Protein AF-A0A176Z2W9-F1 (afdb_monomer)

Sequence (190 aa):
MGQSATATAIGATALGQGTSATFVNSTAVGAGVATTRANQVAVGTAANTYTLAGITSAASLAAQSGPVSLVTSDAAGNLAVVNASNIASVTALSALDGRVTNLETNVRSLNADMRKAFEGSAVAIAMGGAALPDNKRFAISANWGNFSGENAFGGMAQLRLSNNFVANAAVGAGFARGGIGGRVGGTLAW

Solvent-accessible surface area (backbone atoms only — not comparable to full-atom values): 10324 Å² total; per-residue (Å²): 95,43,65,72,38,36,50,77,24,65,73,28,37,26,31,19,39,53,6,31,2,67,26,44,46,6,31,12,38,30,64,62,12,64,47,90,46,61,67,35,78,39,71,44,53,97,88,57,85,88,85,67,81,59,70,81,33,70,68,48,57,68,69,60,73,8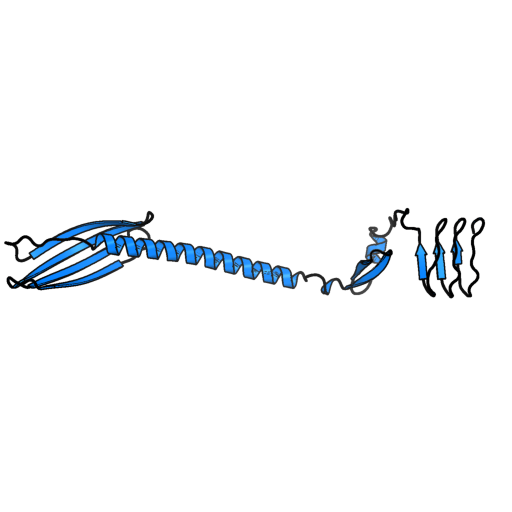2,87,72,60,43,80,45,68,51,99,85,68,53,75,48,75,44,57,51,78,77,46,85,34,73,65,58,52,52,52,47,50,55,52,48,56,50,49,54,51,50,52,54,49,50,55,53,51,52,51,44,52,34,18,46,49,3,14,56,52,5,45,47,87,83,80,71,57,94,90,49,56,64,39,75,47,73,38,74,14,70,30,100,91,27,44,12,39,10,40,33,42,37,39,50,82,46,101,41,34,35,41,37,40,25,39,16,38,22,78,86,76,69,42,71,47,74,51,72,54,72,49,79,60,132

Secondary structure (DSSP, 8-state):
--TT-EE-STT-EEESTT-EE-STT-EEESTT-B--STT-EEES-TT-----GGGGSHHHHHT--SS-EEEEE-TT--EEEEEGGGS--HHHHHHHHHHHHHHHHHHHHHHHHHHHHHHHHHHHHHT------TT-SEEEEEEEEEETTEEEEEEEEEEEEETTEEEEEEEEEESSS--EEEEEEEEE--

Organism: NCBI:txid1497615

Mean predicted aligned error: 8.84 Å

Foldseek 3Di:
DEDCFEFCEDLEATAYHVEAGDEAVEYEAYHVHYDDYHVYYHHDDPVDDDDDPCCPDPVVVVPDDDFDWDWDADPRGDIDTDGPCPPCDPVNVVVVVVVVVVVVVVVVVVVVVVVVVQLVVQQVVQQDDDDDPLPDQKDKDKGKGHGPHWIKIKIKMKGDPDNFKIKMKMWMFTDPNTDIDIDIDMGGHD

Structure (mmCIF, N/CA/C/O backbone):
data_AF-A0A176Z2W9-F1
#
_entry.id   AF-A0A176Z2W9-F1
#
loop_
_atom_site.group_PDB
_atom_site.id
_atom_site.type_symbol
_atom_site.label_atom_id
_atom_site.label_alt_id
_atom_site.label_comp_id
_atom_site.label_asym_id
_atom_site.label_entity_id
_atom_site.label_seq_id
_atom_site.pdbx_PDB_ins_code
_atom_site.Cartn_x
_atom_site.Cartn_y
_atom_site.Cartn_z
_atom_site.occupancy
_atom_site.B_iso_or_equiv
_atom_site.auth_seq_id
_atom_site.auth_comp_id
_atom_site.auth_asym_id
_atom_site.auth_atom_id
_atom_site.pdbx_PDB_model_num
ATOM 1 N N . MET A 1 1 ? -26.749 -5.658 45.682 1.00 64.25 1 MET A N 1
ATOM 2 C CA . MET A 1 1 ? -27.490 -4.708 46.552 1.00 64.25 1 MET A CA 1
ATOM 3 C C . MET A 1 1 ? -28.173 -3.674 45.665 1.00 64.25 1 MET A C 1
ATOM 5 O O . MET A 1 1 ? -27.515 -3.103 44.806 1.00 64.25 1 MET A O 1
ATOM 9 N N . GLY A 1 2 ? -29.479 -3.486 45.812 1.00 78.88 2 GLY A N 1
ATOM 10 C CA . GLY A 1 2 ? -30.287 -2.579 44.993 1.00 78.88 2 GLY A CA 1
ATOM 11 C C . GLY A 1 2 ? -31.761 -2.948 45.122 1.00 78.88 2 GLY A C 1
ATOM 12 O O . GLY A 1 2 ? -32.081 -4.123 45.307 1.00 78.88 2 GLY A O 1
ATOM 13 N N . GLN A 1 3 ? -32.657 -1.962 45.085 1.00 89.69 3 GLN A N 1
ATOM 14 C CA . GLN A 1 3 ? -34.095 -2.231 45.160 1.00 89.69 3 GLN A CA 1
ATOM 15 C C . GLN A 1 3 ? -34.518 -3.072 43.945 1.00 89.69 3 GLN A C 1
ATOM 17 O O . GLN A 1 3 ? -34.092 -2.799 42.824 1.00 89.69 3 GLN A O 1
ATOM 22 N N . SER A 1 4 ? -35.287 -4.139 44.179 1.00 92.31 4 SER A N 1
ATOM 23 C CA . SER A 1 4 ? -35.706 -5.095 43.140 1.00 92.31 4 SER A CA 1
ATOM 24 C C . SER A 1 4 ? -34.558 -5.789 42.382 1.00 92.31 4 SER A C 1
ATOM 26 O O . SER A 1 4 ? -34.744 -6.225 41.248 1.00 92.31 4 SER A O 1
ATOM 28 N N . ALA A 1 5 ? -33.370 -5.908 42.985 1.00 95.81 5 ALA A N 1
ATOM 29 C CA . ALA A 1 5 ? -32.298 -6.743 42.444 1.00 95.81 5 ALA A CA 1
ATOM 30 C C . ALA A 1 5 ? -32.648 -8.232 42.598 1.00 95.81 5 ALA A C 1
ATOM 32 O O . ALA A 1 5 ? -32.926 -8.693 43.704 1.00 95.81 5 ALA A O 1
ATOM 33 N N . THR A 1 6 ? -32.600 -8.987 41.503 1.00 95.94 6 THR A N 1
ATOM 34 C CA . THR A 1 6 ? -33.012 -10.395 41.448 1.00 95.94 6 THR A CA 1
ATOM 35 C C . THR A 1 6 ? -31.820 -11.280 41.094 1.00 95.94 6 THR A C 1
ATOM 37 O O . THR A 1 6 ? -31.286 -11.176 39.996 1.00 95.94 6 THR A O 1
ATOM 40 N N . ALA A 1 7 ? -31.407 -12.162 42.006 1.00 96.62 7 ALA A N 1
ATOM 41 C CA . ALA A 1 7 ? -30.368 -13.173 41.784 1.00 96.62 7 ALA A CA 1
ATOM 42 C C . ALA A 1 7 ? -30.902 -14.546 42.216 1.00 96.62 7 ALA A C 1
ATOM 44 O O . ALA A 1 7 ? -30.765 -14.932 43.373 1.00 96.62 7 ALA A O 1
ATOM 45 N N . THR A 1 8 ? -31.602 -15.244 41.320 1.00 94.44 8 THR A N 1
ATOM 46 C CA . THR A 1 8 ? -32.366 -16.459 41.676 1.00 94.44 8 THR A CA 1
ATOM 47 C C . THR A 1 8 ? -31.652 -17.763 41.350 1.00 94.44 8 THR A C 1
ATOM 49 O O . THR A 1 8 ? -32.021 -18.805 41.885 1.00 94.44 8 THR A O 1
ATOM 52 N N . ALA A 1 9 ? -30.648 -17.735 40.474 1.00 95.56 9 ALA A N 1
ATOM 53 C CA . ALA A 1 9 ? -29.918 -18.932 40.082 1.00 95.56 9 ALA A CA 1
ATOM 54 C C . ALA A 1 9 ? -28.696 -19.191 40.971 1.00 95.56 9 ALA A C 1
ATOM 56 O O . ALA A 1 9 ? -28.137 -18.291 41.598 1.00 95.56 9 ALA A O 1
ATOM 57 N N . ILE A 1 10 ? -28.250 -20.447 40.985 1.00 97.19 10 ILE A N 1
ATOM 58 C CA . ILE A 1 10 ? -27.054 -20.865 41.721 1.00 97.19 10 ILE A CA 1
ATOM 59 C C . ILE A 1 10 ? -25.839 -20.085 41.204 1.00 97.19 10 ILE A C 1
ATOM 61 O O . ILE A 1 10 ? -25.581 -20.050 39.999 1.00 97.19 10 ILE A O 1
ATOM 65 N N . GLY A 1 11 ? -25.092 -19.462 42.119 1.00 96.00 11 GLY A N 1
ATOM 66 C CA . GLY A 1 11 ? -23.911 -18.659 41.790 1.00 96.00 11 GLY A CA 1
ATOM 67 C C . GLY A 1 11 ? -24.222 -17.325 41.103 1.00 96.00 11 GLY A C 1
ATOM 68 O O . GLY A 1 11 ? -23.319 -16.728 40.525 1.00 96.00 11 GLY A O 1
ATOM 69 N N . ALA A 1 12 ? -25.477 -16.864 41.119 1.00 97.62 12 ALA A N 1
ATOM 70 C CA . ALA A 1 12 ? -25.839 -15.592 40.511 1.00 97.62 12 ALA A CA 1
ATOM 71 C C . ALA A 1 12 ? -25.518 -14.391 41.414 1.00 97.62 12 ALA A C 1
ATOM 73 O O . ALA A 1 12 ? -25.707 -14.439 42.629 1.00 97.62 12 ALA A O 1
ATOM 74 N N . THR A 1 13 ? -25.089 -13.282 40.811 1.00 97.75 13 THR A N 1
ATOM 75 C CA . THR A 1 13 ? -24.841 -12.007 41.500 1.00 97.75 13 THR A CA 1
ATOM 76 C C . THR A 1 13 ? -25.580 -10.872 40.798 1.00 97.75 13 THR A C 1
ATOM 78 O O . THR A 1 13 ? -25.439 -10.689 39.594 1.00 97.75 13 THR A O 1
ATOM 81 N N . ALA A 1 14 ? -26.347 -10.077 41.549 1.00 97.44 14 ALA A N 1
ATOM 82 C CA . ALA A 1 14 ? -27.121 -8.946 41.030 1.00 97.44 14 ALA A CA 1
ATOM 83 C C . ALA A 1 14 ? -26.829 -7.663 41.841 1.00 97.44 14 ALA A C 1
ATOM 85 O O . ALA A 1 14 ? -27.101 -7.579 43.049 1.00 97.44 14 ALA A O 1
ATOM 86 N N . LEU A 1 15 ? -26.256 -6.647 41.188 1.00 97.06 15 LEU A N 1
ATOM 87 C CA . LEU A 1 15 ? -25.844 -5.382 41.804 1.00 97.06 15 LEU A CA 1
ATOM 88 C C . LEU A 1 15 ? -26.397 -4.171 41.037 1.00 97.06 15 LEU A C 1
ATOM 90 O O . LEU A 1 15 ? -25.954 -3.890 39.931 1.00 97.06 15 LEU A O 1
ATOM 94 N N . GLY A 1 16 ? -27.329 -3.428 41.644 1.00 96.25 16 GLY A N 1
ATOM 95 C CA . GLY A 1 16 ? -28.046 -2.314 41.005 1.00 96.25 16 GLY A CA 1
ATOM 96 C C . GLY A 1 16 ? -29.565 -2.386 41.206 1.00 96.25 16 GLY A C 1
ATOM 97 O O . GLY A 1 16 ? -30.103 -3.430 41.570 1.00 96.25 16 GLY A O 1
ATOM 98 N N . GLN A 1 17 ? -30.269 -1.269 41.012 1.00 96.38 17 GLN A N 1
ATOM 99 C CA . GLN A 1 17 ? -31.736 -1.233 41.089 1.00 96.38 17 GLN A CA 1
ATOM 100 C C . GLN A 1 17 ? -32.346 -1.921 39.857 1.00 96.38 17 GLN A C 1
ATOM 102 O O . GLN A 1 17 ? -31.871 -1.716 38.741 1.00 96.38 17 GLN A O 1
ATOM 107 N N . GLY A 1 18 ? -33.351 -2.778 40.060 1.00 95.25 18 GLY A N 1
ATOM 108 C CA . GLY A 1 18 ? -34.050 -3.484 38.977 1.00 95.25 18 GL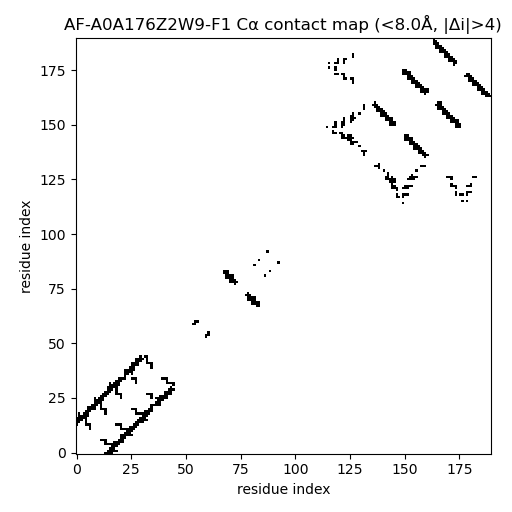Y A CA 1
ATOM 109 C C . GLY A 1 18 ? -33.179 -4.432 38.140 1.00 95.25 18 GLY A C 1
ATOM 110 O O . GLY A 1 18 ? -33.555 -4.772 37.023 1.00 95.25 18 GLY A O 1
ATOM 111 N N . THR A 1 19 ? -32.001 -4.828 38.632 1.00 97.62 19 THR A N 1
ATOM 112 C CA . THR A 1 19 ? -31.099 -5.740 37.913 1.00 97.62 19 THR A CA 1
ATOM 113 C C . THR A 1 19 ? -31.513 -7.206 38.084 1.00 97.62 19 THR A C 1
ATOM 115 O O . THR A 1 19 ? -32.065 -7.578 39.120 1.00 97.62 19 THR A O 1
ATOM 118 N N . SER A 1 20 ? -31.248 -8.050 37.086 1.00 97.38 20 SER A N 1
ATOM 119 C CA . SER A 1 20 ? -31.702 -9.441 37.034 1.00 97.38 20 SER A CA 1
ATOM 120 C C . SER A 1 20 ? -30.589 -10.387 36.569 1.00 97.38 20 SER A C 1
ATOM 122 O O . SER A 1 20 ? -30.168 -10.360 35.416 1.00 97.38 20 SER A O 1
ATOM 124 N N . ALA A 1 21 ? -30.117 -11.247 37.468 1.00 97.62 21 ALA A N 1
ATOM 125 C CA . ALA A 1 21 ? -29.194 -12.341 37.188 1.00 97.62 21 ALA A CA 1
ATOM 126 C C . ALA A 1 21 ? -29.890 -13.680 37.486 1.00 97.62 21 ALA A C 1
ATOM 128 O O . ALA A 1 21 ? -29.797 -14.228 38.585 1.00 97.62 21 ALA A O 1
ATOM 129 N N . THR A 1 22 ? -30.650 -14.198 36.521 1.00 97.25 22 THR A N 1
ATOM 130 C CA . THR A 1 22 ? -31.501 -15.396 36.695 1.00 97.25 22 THR A CA 1
ATOM 131 C C . THR A 1 22 ? -30.908 -16.662 36.076 1.00 97.25 22 THR A C 1
ATOM 133 O O . THR A 1 22 ? -31.550 -17.711 36.074 1.00 97.25 22 THR A O 1
ATOM 136 N N . PHE A 1 23 ? -29.671 -16.592 35.581 1.00 98.44 23 PHE A N 1
ATOM 137 C CA . PHE A 1 23 ? -28.951 -17.724 35.000 1.00 98.44 23 PHE A CA 1
ATOM 138 C C . PHE A 1 23 ? -27.826 -18.210 35.920 1.00 98.44 23 PHE A C 1
ATOM 140 O O . PHE A 1 23 ? -27.219 -17.420 36.649 1.00 98.44 23 PHE A O 1
ATOM 147 N N . VAL A 1 24 ? -27.528 -19.513 35.870 1.00 98.44 24 VAL A N 1
ATOM 148 C CA . VAL A 1 24 ? -26.470 -20.138 36.684 1.00 98.44 24 VAL A CA 1
ATOM 149 C C . VAL A 1 24 ? -25.129 -19.443 36.442 1.00 98.44 24 VAL A C 1
ATOM 151 O O . VAL A 1 24 ? -24.759 -19.189 35.293 1.00 98.44 24 VAL A O 1
ATOM 154 N N . ASN A 1 25 ? -24.409 -19.144 37.527 1.00 97.81 25 ASN A N 1
ATOM 155 C CA . ASN A 1 25 ? -23.090 -18.506 37.512 1.00 97.81 25 ASN A CA 1
ATOM 156 C C . ASN A 1 25 ? -23.050 -17.178 36.722 1.00 97.81 25 ASN A C 1
ATOM 158 O O . ASN A 1 25 ? -22.066 -16.867 36.055 1.00 97.81 25 ASN A O 1
ATOM 162 N N . SER A 1 26 ? -24.151 -16.419 36.718 1.00 98.38 26 SER A N 1
ATOM 163 C CA . SER A 1 26 ? -24.239 -15.144 35.999 1.00 98.38 26 SER A CA 1
ATOM 164 C C . SER A 1 26 ? -24.121 -13.944 36.939 1.00 98.38 26 SER A C 1
ATOM 166 O O . SER A 1 26 ? -24.566 -13.980 38.081 1.00 98.38 26 SER A O 1
ATOM 168 N N . THR A 1 27 ? -23.514 -12.859 36.472 1.00 98.38 27 THR A N 1
ATOM 169 C CA . THR A 1 27 ? -23.340 -11.620 37.235 1.00 98.38 27 THR A CA 1
ATOM 170 C C . THR A 1 27 ? -23.896 -10.446 36.441 1.00 98.38 27 THR A C 1
ATOM 172 O O . THR A 1 27 ? -23.484 -10.233 35.306 1.00 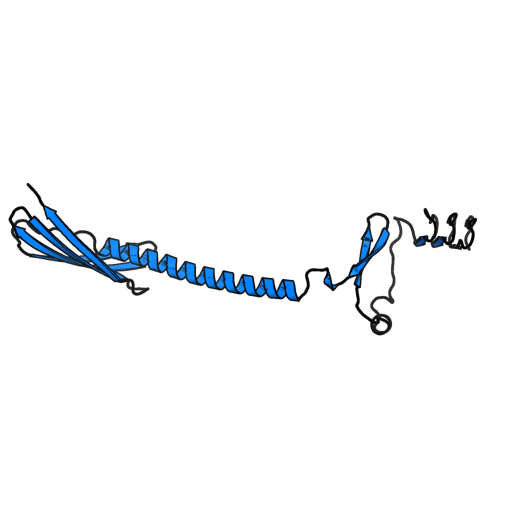98.38 27 THR A O 1
ATOM 175 N N . ALA A 1 28 ? -24.807 -9.674 37.031 1.00 97.94 28 ALA A N 1
ATOM 176 C CA . ALA A 1 28 ? -25.339 -8.433 36.473 1.00 97.94 28 ALA A CA 1
ATOM 177 C C . ALA A 1 28 ? -24.925 -7.237 37.345 1.00 97.94 28 ALA A C 1
ATOM 179 O O . ALA A 1 28 ? -25.173 -7.231 38.556 1.00 97.94 28 ALA A O 1
ATOM 180 N N . VAL A 1 29 ? -24.297 -6.226 36.736 1.00 97.69 29 VAL A N 1
ATOM 181 C CA . VAL A 1 29 ? -23.820 -5.011 37.417 1.00 97.69 29 VAL A CA 1
ATOM 182 C C . VAL A 1 29 ? -24.332 -3.762 36.706 1.00 97.69 29 VAL A C 1
ATOM 184 O O . VAL A 1 29 ? -23.936 -3.475 35.580 1.00 97.69 29 VAL A O 1
ATOM 187 N N . GLY A 1 30 ? -25.167 -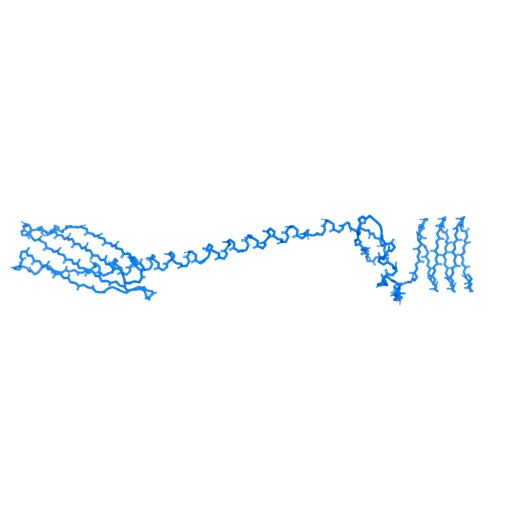2.984 37.390 1.00 96.81 30 GLY A N 1
ATOM 188 C CA . GLY A 1 30 ? -25.770 -1.746 36.897 1.00 96.81 30 GLY A CA 1
ATOM 189 C C . GLY A 1 30 ? -27.290 -1.737 37.068 1.00 96.81 30 GLY A C 1
ATOM 190 O O . GLY A 1 30 ? -27.923 -2.782 37.199 1.00 96.81 30 GLY A O 1
ATOM 191 N N . ALA A 1 31 ? -27.897 -0.548 37.076 1.00 96.44 31 ALA A N 1
ATOM 192 C CA . ALA A 1 31 ? -29.353 -0.432 37.127 1.00 96.44 31 ALA A CA 1
ATOM 193 C C . ALA A 1 31 ? -29.990 -0.976 35.836 1.00 96.44 31 ALA A C 1
ATOM 195 O O . ALA A 1 31 ? -29.518 -0.672 34.741 1.00 96.44 31 ALA A O 1
ATOM 196 N N . GLY A 1 32 ? -31.036 -1.795 35.968 1.00 95.94 32 GLY A N 1
ATOM 197 C CA . GLY A 1 32 ? -31.765 -2.386 34.838 1.00 95.94 32 GLY A CA 1
ATOM 198 C C . GLY A 1 32 ? -30.996 -3.430 34.015 1.00 95.94 32 GLY A C 1
ATOM 199 O O . GLY A 1 32 ? -31.494 -3.868 32.981 1.00 95.94 32 GLY A O 1
ATOM 200 N N . VAL A 1 33 ? -29.797 -3.845 34.436 1.00 97.88 33 VAL A N 1
ATOM 201 C CA . VAL A 1 33 ? -29.019 -4.867 33.717 1.00 97.88 33 VAL A CA 1
ATOM 202 C C . VAL A 1 33 ? -29.654 -6.236 33.909 1.00 97.88 33 VAL A C 1
ATOM 204 O O . VAL A 1 33 ? -29.917 -6.629 35.045 1.00 97.88 33 VAL A O 1
ATOM 207 N N . ALA A 1 34 ? -29.846 -6.977 32.820 1.00 97.00 34 ALA A N 1
ATOM 208 C CA . ALA A 1 34 ? -30.305 -8.359 32.845 1.00 97.00 34 ALA A CA 1
ATOM 209 C C . ALA A 1 34 ? -29.288 -9.271 32.146 1.00 97.00 34 ALA A C 1
ATOM 211 O O . ALA A 1 34 ? -28.869 -8.978 31.025 1.00 97.00 34 ALA A O 1
ATOM 212 N N . THR A 1 35 ? -28.893 -10.375 32.785 1.00 97.69 35 THR A N 1
ATOM 213 C CA . THR A 1 35 ? -28.157 -11.435 32.081 1.00 97.69 35 THR A CA 1
ATOM 214 C C . THR A 1 35 ? -29.108 -12.222 31.178 1.00 97.69 35 THR A C 1
ATOM 216 O O . THR A 1 35 ? -30.314 -12.268 31.414 1.00 97.69 35 THR A O 1
ATOM 219 N N . THR A 1 36 ? -28.581 -12.819 30.111 1.00 97.06 36 THR A N 1
ATOM 220 C CA . THR A 1 36 ? -29.354 -13.546 29.086 1.00 97.06 36 THR A CA 1
ATOM 221 C C . THR A 1 36 ? -28.909 -14.997 28.911 1.00 97.06 36 THR A C 1
ATOM 223 O O . THR A 1 36 ? -29.502 -15.737 28.127 1.00 97.06 36 THR A O 1
ATOM 226 N N . ARG A 1 37 ? -27.853 -15.416 29.619 1.00 98.06 37 ARG A N 1
ATOM 227 C CA . ARG A 1 37 ? -27.288 -16.769 29.555 1.00 98.06 37 ARG A CA 1
ATOM 228 C C . ARG A 1 37 ? -26.477 -17.113 30.805 1.00 98.06 37 ARG A C 1
ATOM 230 O O . ARG A 1 37 ? -26.047 -16.230 31.548 1.00 98.06 37 ARG A O 1
ATOM 237 N N . ALA A 1 38 ? -26.249 -18.409 31.019 1.00 98.25 38 ALA A N 1
ATOM 238 C CA . ALA A 1 38 ? -25.377 -18.907 32.084 1.00 98.25 38 ALA A CA 1
ATOM 239 C C . ALA A 1 38 ? -23.917 -18.477 31.865 1.00 98.25 38 ALA A C 1
ATOM 241 O O . ALA A 1 38 ? -23.487 -18.294 30.726 1.00 98.25 38 ALA A O 1
ATOM 242 N N . ASN A 1 39 ? -23.155 -18.347 32.955 1.00 97.88 39 ASN A N 1
ATOM 243 C CA . ASN A 1 39 ? -21.743 -17.933 32.954 1.00 97.88 39 ASN A CA 1
ATOM 244 C C . ASN A 1 39 ? -21.469 -16.529 32.370 1.00 97.88 39 ASN A C 1
ATOM 246 O O . ASN A 1 39 ? -20.335 -16.218 32.013 1.00 97.88 39 ASN A O 1
ATOM 250 N N . GLN A 1 40 ? -22.488 -15.676 32.232 1.00 98.19 40 GLN A N 1
ATOM 251 C CA . GLN A 1 40 ? -22.321 -14.319 31.711 1.00 98.19 40 GLN A CA 1
ATOM 252 C C . GLN A 1 40 ? -22.021 -13.326 32.828 1.00 98.19 40 GLN A C 1
ATOM 254 O O . GLN A 1 40 ? -22.736 -13.284 33.826 1.00 98.19 40 GLN A O 1
ATOM 259 N N . VAL A 1 41 ? -21.051 -12.444 32.599 1.00 98.38 41 VAL A N 1
ATOM 260 C CA . VAL A 1 41 ? -20.911 -11.193 33.350 1.00 98.38 41 VAL A CA 1
ATOM 261 C C . VAL A 1 41 ? -21.394 -10.052 32.456 1.00 98.38 41 VAL A C 1
ATOM 263 O O . VAL A 1 41 ? -20.776 -9.766 31.434 1.00 98.38 41 VAL A O 1
ATOM 266 N N . ALA A 1 42 ? -22.520 -9.436 32.809 1.00 97.81 42 ALA A N 1
ATOM 267 C CA . ALA A 1 42 ? -23.077 -8.270 32.135 1.00 97.81 42 ALA A CA 1
ATOM 268 C C . ALA A 1 42 ? -22.843 -7.024 32.996 1.00 97.81 42 ALA A C 1
ATOM 270 O O . ALA A 1 42 ? -23.221 -6.987 34.170 1.00 97.81 42 ALA A O 1
ATOM 271 N N . VAL A 1 43 ? -22.224 -6.002 32.411 1.00 97.75 43 VAL A N 1
ATOM 272 C CA . VAL A 1 43 ? -21.944 -4.726 33.073 1.00 97.75 43 VAL A CA 1
ATOM 273 C C . VAL A 1 43 ? -22.585 -3.637 32.237 1.00 97.75 43 VAL A C 1
ATOM 275 O O . VAL A 1 43 ? -22.225 -3.492 31.079 1.00 97.75 43 VAL A O 1
ATOM 278 N N . GLY A 1 44 ? -23.517 -2.884 32.814 1.00 97.00 44 GLY A N 1
ATOM 279 C CA . GLY A 1 44 ? -24.257 -1.840 32.110 1.00 97.00 44 GLY A CA 1
ATOM 280 C C . GLY A 1 44 ? -25.267 -2.350 31.074 1.00 97.00 44 GLY A C 1
ATOM 281 O O . GLY A 1 44 ? -25.492 -3.544 30.881 1.00 97.00 44 GLY A O 1
ATOM 282 N N . THR A 1 45 ? -25.924 -1.389 30.439 1.00 95.75 45 THR A N 1
ATOM 283 C CA . THR A 1 45 ? -26.905 -1.534 29.360 1.00 95.75 45 THR A CA 1
ATOM 284 C C . THR A 1 45 ? -26.407 -0.778 28.124 1.00 95.75 45 THR A C 1
ATOM 286 O O . THR A 1 45 ? -25.371 -0.113 28.168 1.00 95.75 45 THR A O 1
ATOM 289 N N . ALA A 1 46 ? -27.174 -0.799 27.031 1.00 95.12 46 ALA A N 1
ATOM 290 C CA . ALA A 1 46 ? -26.862 -0.020 25.829 1.00 95.12 46 ALA A CA 1
ATOM 291 C C . ALA A 1 46 ? -26.804 1.507 26.063 1.00 95.12 46 ALA A C 1
ATOM 293 O O . ALA A 1 46 ? -26.232 2.225 25.249 1.00 95.12 46 ALA A O 1
ATOM 294 N N . ALA A 1 47 ? -27.378 2.013 27.161 1.00 95.62 47 ALA A N 1
ATOM 295 C CA . ALA A 1 47 ? -27.342 3.433 27.509 1.00 95.62 47 ALA A CA 1
ATOM 296 C C . ALA A 1 47 ? -26.074 3.848 28.282 1.00 95.62 47 ALA A C 1
ATOM 298 O O . ALA A 1 47 ? -25.884 5.031 28.564 1.00 95.62 47 ALA A O 1
ATOM 299 N N . ASN A 1 48 ? -25.224 2.897 28.677 1.00 96.50 48 ASN A N 1
ATOM 300 C CA . ASN A 1 48 ? -24.060 3.165 29.514 1.00 96.50 48 ASN A CA 1
ATOM 301 C C . ASN A 1 48 ? -22.793 3.407 28.684 1.00 96.50 48 ASN A C 1
ATOM 303 O O . ASN A 1 48 ? -22.567 2.777 27.655 1.00 96.50 48 ASN A O 1
ATOM 307 N N . THR A 1 49 ? -21.921 4.278 29.192 1.00 96.62 49 THR A N 1
ATOM 308 C CA . THR A 1 49 ? -20.524 4.402 28.761 1.00 96.62 49 THR A CA 1
ATOM 309 C C . THR A 1 49 ? -19.606 3.765 29.807 1.00 96.62 49 THR A C 1
ATOM 311 O O . THR A 1 49 ? -19.965 3.666 30.983 1.00 96.62 49 THR A O 1
ATOM 314 N N . TYR A 1 50 ? -18.417 3.317 29.393 1.00 95.88 50 TYR A N 1
ATOM 315 C CA . TYR A 1 50 ? -17.465 2.629 30.271 1.00 95.88 50 TYR A CA 1
ATOM 316 C C . TYR A 1 50 ? -16.187 3.447 30.436 1.00 95.88 50 TYR A C 1
ATOM 318 O O . TYR A 1 50 ? -15.647 3.984 29.473 1.00 95.88 50 TYR A O 1
ATOM 326 N N . THR A 1 51 ? -15.674 3.527 31.662 1.00 97.06 51 THR A N 1
ATOM 327 C CA . THR A 1 51 ? -14.373 4.139 31.961 1.00 97.06 51 THR A CA 1
ATOM 328 C C . THR A 1 51 ? -13.582 3.206 32.866 1.00 97.06 51 THR A C 1
ATOM 330 O O . THR A 1 51 ? -13.952 2.985 34.015 1.00 97.06 51 THR A O 1
ATOM 333 N N . LEU A 1 52 ? -12.479 2.663 32.347 1.00 96.19 52 LEU A N 1
ATOM 334 C CA . LEU A 1 52 ? -11.518 1.851 33.095 1.00 96.19 52 LEU A CA 1
ATOM 335 C C . LEU A 1 52 ? -10.156 2.556 33.078 1.00 96.19 52 LEU A C 1
ATOM 337 O O . LEU A 1 52 ? -9.236 2.145 32.375 1.00 96.19 52 LEU A O 1
ATOM 341 N N . ALA A 1 53 ? -10.034 3.640 33.850 1.00 96.62 53 ALA A N 1
ATOM 342 C CA . ALA A 1 53 ? -8.865 4.530 33.838 1.00 96.62 53 ALA A CA 1
ATOM 343 C C . ALA A 1 53 ? -7.523 3.816 34.108 1.00 96.62 53 ALA A C 1
ATOM 345 O O . ALA A 1 53 ? -6.471 4.284 33.684 1.00 96.62 53 ALA A O 1
ATOM 346 N N . GLY A 1 54 ? -7.554 2.665 34.787 1.00 97.94 54 GLY A N 1
ATOM 347 C CA . GLY A 1 54 ? -6.365 1.862 35.060 1.00 97.94 54 GLY A CA 1
ATOM 348 C C . GLY A 1 54 ? -5.737 1.208 33.824 1.00 97.94 54 GLY A C 1
ATOM 349 O O . GLY A 1 54 ? -4.534 0.966 33.855 1.00 97.94 54 GLY A O 1
ATOM 350 N N . ILE A 1 55 ? -6.489 0.967 32.738 1.00 96.38 55 ILE A N 1
ATOM 351 C CA . ILE A 1 55 ? -6.018 0.193 31.567 1.00 96.38 55 ILE A CA 1
ATOM 352 C C . ILE A 1 55 ? -4.723 0.763 30.971 1.00 96.38 55 ILE A C 1
ATOM 354 O O . ILE A 1 55 ? -3.851 0.003 30.563 1.00 96.38 55 ILE A O 1
ATOM 358 N N . THR A 1 56 ? -4.570 2.089 30.947 1.00 96.50 56 THR A N 1
ATOM 359 C CA . THR A 1 56 ? -3.402 2.768 30.362 1.00 96.50 56 THR A CA 1
ATOM 360 C C . THR A 1 56 ? -2.280 3.037 31.369 1.00 96.50 56 THR A C 1
ATOM 362 O O . THR A 1 56 ? -1.296 3.692 31.034 1.00 96.50 56 THR A O 1
ATOM 365 N N . SER A 1 57 ? -2.417 2.586 32.618 1.00 98.12 57 SER A N 1
ATOM 366 C CA . SER A 1 57 ? -1.404 2.809 33.653 1.00 98.12 57 SER A CA 1
ATOM 367 C C . SER A 1 57 ? -0.148 1.965 33.416 1.00 98.12 57 SER A C 1
ATOM 369 O O . SER A 1 57 ? -0.225 0.822 32.962 1.00 98.12 57 SER A O 1
ATOM 371 N N . ALA A 1 58 ? 1.016 2.488 33.817 1.00 98.06 58 ALA A N 1
ATOM 372 C CA . ALA A 1 58 ? 2.275 1.739 33.774 1.00 98.06 58 ALA A CA 1
ATOM 373 C C . ALA A 1 58 ? 2.207 0.436 34.593 1.00 98.06 58 ALA A C 1
ATOM 375 O O . ALA A 1 58 ? 2.767 -0.576 34.185 1.00 98.06 58 ALA A O 1
ATOM 376 N N . ALA A 1 59 ? 1.467 0.440 35.708 1.00 98.19 59 ALA A N 1
ATOM 377 C CA . ALA A 1 59 ? 1.231 -0.753 36.518 1.00 98.19 59 ALA A CA 1
ATOM 378 C C . ALA A 1 59 ? 0.432 -1.826 35.758 1.00 98.19 59 ALA A C 1
ATOM 380 O O . ALA A 1 59 ? 0.785 -3.000 35.818 1.00 98.19 59 ALA A O 1
ATOM 381 N N . SER A 1 60 ? -0.606 -1.437 35.005 1.00 97.81 60 SER A N 1
ATOM 382 C CA . SER A 1 60 ? -1.363 -2.385 34.171 1.00 97.81 60 SER A CA 1
ATOM 383 C C . SER A 1 60 ? -0.546 -2.900 32.992 1.00 97.81 60 SER A C 1
ATOM 385 O O . SER A 1 60 ? -0.678 -4.068 32.645 1.00 97.81 60 SER A O 1
ATOM 387 N N . LEU A 1 61 ? 0.330 -2.075 32.407 1.00 96.44 61 LEU A N 1
ATOM 388 C CA . LEU A 1 61 ? 1.270 -2.526 31.379 1.00 96.44 61 LEU A CA 1
ATOM 389 C C . LEU A 1 61 ? 2.280 -3.537 31.945 1.00 96.44 61 LEU A C 1
ATOM 391 O O . LEU A 1 61 ? 2.485 -4.587 31.348 1.00 96.44 61 LEU A O 1
ATOM 395 N N . ALA A 1 62 ? 2.864 -3.254 33.113 1.00 97.50 62 ALA A N 1
ATOM 396 C CA . ALA A 1 62 ? 3.824 -4.138 33.779 1.00 97.50 62 ALA A CA 1
ATOM 397 C C . ALA A 1 62 ? 3.201 -5.457 34.268 1.00 97.50 62 ALA A C 1
ATOM 399 O O .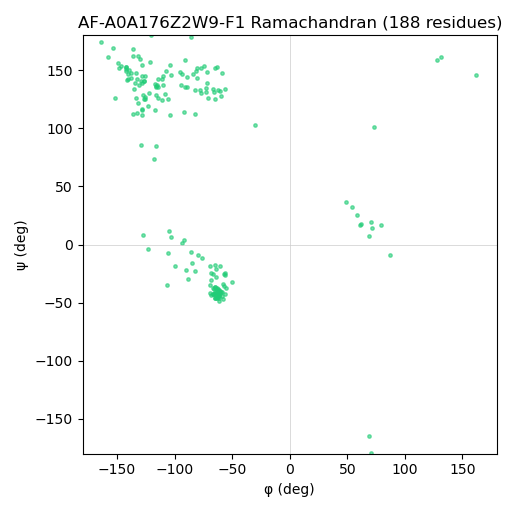 ALA A 1 62 ? 3.905 -6.453 34.405 1.00 97.50 62 ALA A O 1
ATOM 400 N N . ALA A 1 63 ? 1.890 -5.474 34.525 1.00 97.62 63 ALA A N 1
ATOM 401 C CA . ALA A 1 63 ? 1.157 -6.682 34.889 1.00 97.62 63 ALA A CA 1
ATOM 402 C C . ALA A 1 63 ? 0.879 -7.615 33.694 1.00 97.62 63 ALA A C 1
ATOM 404 O O . ALA A 1 63 ? 0.456 -8.754 33.902 1.00 97.62 63 ALA A O 1
ATOM 405 N N . GLN A 1 64 ? 1.091 -7.165 32.450 1.00 96.44 64 GLN A N 1
ATOM 406 C CA . GLN A 1 64 ? 0.946 -8.030 31.279 1.00 96.44 64 GLN A CA 1
ATOM 407 C C . GLN A 1 64 ? 2.096 -9.040 31.216 1.00 96.44 64 GLN A C 1
ATOM 409 O O . GLN A 1 64 ? 3.254 -8.714 31.463 1.00 96.44 64 GLN A O 1
ATOM 414 N N . SER A 1 65 ? 1.770 -10.278 30.855 1.00 94.19 65 SER A N 1
ATOM 415 C CA . SER A 1 65 ? 2.731 -11.370 30.702 1.00 94.19 65 SER A CA 1
ATOM 416 C C . SER A 1 65 ? 2.360 -12.224 29.492 1.00 94.19 65 SER A C 1
ATOM 418 O O . SER A 1 65 ? 1.180 -12.392 29.184 1.00 94.19 65 SER A O 1
ATOM 420 N N . GLY A 1 66 ? 3.367 -12.765 28.805 1.00 90.62 66 GLY A N 1
ATOM 421 C CA . GLY A 1 66 ? 3.181 -13.512 27.560 1.00 90.62 66 GLY A CA 1
ATOM 422 C C . GLY A 1 66 ? 2.735 -12.639 26.373 1.00 90.62 66 GLY A C 1
ATOM 423 O O . GLY A 1 66 ? 2.877 -11.415 26.405 1.00 90.62 66 GLY A O 1
ATOM 424 N N . PRO A 1 67 ? 2.235 -13.258 25.285 1.00 87.00 67 PRO A N 1
ATOM 425 C CA . PRO A 1 67 ? 1.770 -12.534 24.105 1.00 87.00 67 PRO A CA 1
ATOM 426 C C . PRO A 1 67 ? 0.536 -11.671 24.388 1.00 87.00 67 PRO A C 1
ATOM 428 O O . PRO A 1 67 ? -0.473 -12.149 24.904 1.00 87.00 67 PRO A O 1
ATOM 431 N N . VAL A 1 68 ? 0.588 -10.411 23.963 1.00 90.12 68 VAL A N 1
ATOM 432 C CA . VAL A 1 68 ? -0.532 -9.467 24.075 1.00 90.12 68 VAL A CA 1
ATOM 433 C C . VAL A 1 68 ? -1.502 -9.646 22.900 1.00 90.12 68 VAL A C 1
ATOM 435 O O . VAL A 1 68 ? -1.106 -9.978 21.782 1.00 90.12 68 VAL A O 1
ATOM 438 N N . SER A 1 69 ? -2.795 -9.435 23.149 1.00 90.75 69 SER A N 1
ATOM 439 C CA . SER A 1 69 ? -3.872 -9.525 22.152 1.00 90.75 69 SER A CA 1
ATOM 440 C C . SER A 1 69 ? -4.760 -8.282 22.195 1.00 90.75 69 SER A C 1
ATOM 442 O O . SER A 1 69 ? -4.786 -7.574 23.200 1.00 90.75 69 SER A O 1
ATOM 444 N N . LEU A 1 70 ? -5.505 -8.023 21.118 1.00 91.12 70 LEU A N 1
ATOM 445 C CA . LEU A 1 70 ? -6.495 -6.949 21.087 1.00 91.12 70 LEU A CA 1
ATOM 446 C C . LEU A 1 70 ? -7.853 -7.478 21.533 1.00 91.12 70 LEU A C 1
ATOM 448 O O . LEU A 1 70 ? -8.296 -8.532 21.076 1.00 91.12 70 LEU A O 1
ATOM 452 N N . VAL A 1 71 ? -8.530 -6.715 22.387 1.00 93.00 71 VAL A N 1
ATOM 453 C CA . VAL A 1 71 ? -9.929 -6.965 22.736 1.00 93.00 71 VAL A CA 1
ATOM 454 C C . VAL A 1 71 ? -10.817 -6.370 21.647 1.00 93.00 71 VAL A C 1
ATOM 456 O O . VAL A 1 71 ? -10.635 -5.230 21.229 1.00 93.00 71 VAL A O 1
ATOM 459 N N . THR A 1 72 ? -11.783 -7.156 21.196 1.00 93.19 72 THR A N 1
ATOM 460 C CA . THR A 1 72 ? -12.805 -6.774 20.218 1.00 93.19 72 THR A CA 1
ATOM 461 C C . THR A 1 72 ? -14.181 -6.959 20.832 1.00 93.19 72 THR A C 1
ATOM 463 O O . THR A 1 72 ? -14.336 -7.742 21.770 1.00 93.19 72 THR A O 1
ATOM 466 N N . SER A 1 73 ? -15.172 -6.246 20.306 1.00 96.06 73 SER A N 1
ATOM 467 C CA . SER A 1 73 ? -16.568 -6.358 20.720 1.00 96.06 73 SER A CA 1
ATOM 468 C C . SER A 1 73 ? -17.472 -6.583 19.514 1.00 96.06 73 SER A C 1
ATOM 470 O O . SER A 1 73 ? -17.234 -6.000 18.456 1.00 96.06 73 SER A O 1
ATOM 472 N N . ASP A 1 74 ? -18.535 -7.365 19.679 1.00 96.19 74 ASP A N 1
ATOM 473 C CA . ASP A 1 74 ? -19.644 -7.389 18.720 1.00 96.19 74 ASP A CA 1
ATOM 474 C C . ASP A 1 74 ? -20.687 -6.290 19.016 1.00 96.19 74 ASP A C 1
ATOM 476 O O . ASP A 1 74 ? -20.574 -5.530 19.981 1.00 96.19 74 ASP A O 1
ATOM 480 N N . ALA A 1 75 ? -21.729 -6.206 18.182 1.00 96.06 75 ALA A N 1
ATOM 481 C CA . ALA A 1 75 ? -22.812 -5.231 18.339 1.00 96.06 75 ALA A CA 1
ATOM 482 C C . ALA A 1 75 ? -23.657 -5.437 19.613 1.00 96.06 75 ALA A C 1
ATOM 484 O O . ALA A 1 75 ? -24.372 -4.526 20.025 1.00 96.06 75 ALA A O 1
ATOM 485 N N . ALA A 1 76 ? -23.588 -6.618 20.231 1.00 92.88 76 ALA A N 1
ATOM 486 C CA . ALA A 1 76 ? -24.281 -6.941 21.474 1.00 92.88 76 ALA A CA 1
ATOM 487 C C . ALA A 1 76 ? -23.403 -6.701 22.719 1.00 92.88 76 ALA A C 1
ATOM 489 O O . ALA A 1 76 ? -23.856 -6.943 23.837 1.00 92.88 76 ALA A O 1
ATOM 490 N N . GLY A 1 77 ? -22.163 -6.226 22.546 1.00 95.56 77 GLY A N 1
ATOM 491 C CA . GLY A 1 77 ? -21.226 -5.967 23.638 1.00 95.56 77 GLY A CA 1
ATOM 492 C C . GLY A 1 77 ? -20.518 -7.216 24.171 1.00 95.56 77 GLY A C 1
ATOM 493 O O . GLY A 1 77 ? -19.957 -7.170 25.265 1.00 95.56 77 GLY A O 1
ATOM 494 N N . ASN A 1 78 ? -20.514 -8.335 23.436 1.00 96.25 78 ASN A N 1
ATOM 495 C CA . ASN A 1 78 ? -19.706 -9.495 23.808 1.00 96.25 78 ASN A CA 1
ATOM 496 C C . ASN A 1 78 ? -18.242 -9.244 23.446 1.00 96.25 78 ASN A C 1
ATOM 498 O O . ASN A 1 78 ? -17.944 -8.873 22.311 1.00 96.25 78 ASN A O 1
ATOM 502 N N . LEU A 1 79 ? -17.334 -9.486 24.393 1.00 96.25 79 LEU A N 1
ATOM 503 C CA . LEU A 1 79 ? -15.900 -9.301 24.194 1.00 96.25 79 LEU A CA 1
ATOM 504 C C . LEU A 1 79 ? -15.212 -10.603 23.779 1.00 96.25 79 LEU A C 1
ATOM 506 O O . LEU A 1 79 ? -15.450 -11.661 24.362 1.00 96.25 79 LEU A O 1
ATOM 510 N N . ALA A 1 80 ? -14.314 -10.500 22.806 1.00 95.12 80 ALA A N 1
ATOM 511 C CA . ALA A 1 80 ? -13.419 -11.568 22.375 1.00 95.12 80 ALA A CA 1
ATOM 512 C C . ALA A 1 80 ? -12.008 -11.014 22.159 1.00 95.12 80 ALA A C 1
ATOM 514 O O . ALA A 1 80 ? -11.806 -9.800 22.111 1.00 95.12 80 ALA A O 1
ATOM 515 N N . VAL A 1 81 ? -11.024 -11.898 22.006 1.00 92.62 81 VAL A N 1
ATOM 516 C CA . VAL A 1 81 ? -9.644 -11.504 21.708 1.00 92.62 81 VAL A CA 1
ATOM 517 C C . VAL A 1 81 ? -9.258 -11.899 20.293 1.00 92.62 81 VAL A C 1
ATOM 519 O O . VAL A 1 81 ? -9.532 -13.011 19.845 1.00 92.62 81 VAL A O 1
ATOM 522 N N . VAL A 1 82 ? -8.569 -10.995 19.607 1.00 89.19 82 VAL A N 1
ATOM 523 C CA . VAL A 1 82 ? -7.850 -11.289 18.370 1.00 89.19 82 VAL A CA 1
ATOM 524 C C . VAL A 1 82 ? -6.369 -11.193 18.685 1.00 89.19 82 VAL A C 1
ATOM 526 O O . VAL A 1 82 ? -5.895 -10.178 19.200 1.00 89.19 82 VAL A O 1
ATOM 529 N N . ASN A 1 83 ? -5.626 -12.264 18.403 1.00 81.94 83 ASN A N 1
ATOM 530 C CA . ASN A 1 83 ? -4.185 -12.243 18.612 1.00 81.94 83 ASN A CA 1
ATOM 531 C C . ASN A 1 83 ? -3.558 -11.148 17.738 1.00 81.94 83 ASN A C 1
ATOM 533 O O . ASN A 1 83 ? -3.846 -11.083 16.542 1.00 81.94 83 ASN A O 1
ATOM 537 N N . ALA A 1 84 ? -2.698 -10.312 18.322 1.00 74.25 84 ALA A N 1
ATOM 538 C CA . ALA A 1 84 ? -2.097 -9.182 17.615 1.00 74.25 84 ALA A CA 1
ATOM 539 C C . ALA A 1 84 ? -1.322 -9.605 16.351 1.00 74.25 84 ALA A C 1
ATOM 541 O O . ALA A 1 84 ? -1.234 -8.827 15.408 1.00 74.25 84 ALA A O 1
ATOM 542 N N . SER A 1 85 ? -0.824 -10.847 16.292 1.00 73.06 85 SER A N 1
ATOM 543 C CA . SER A 1 85 ? -0.153 -11.405 15.107 1.00 73.06 85 SER A CA 1
ATOM 544 C C . SER A 1 85 ? -1.070 -11.656 13.901 1.00 73.06 85 SER A C 1
ATOM 546 O O . SER A 1 85 ? -0.57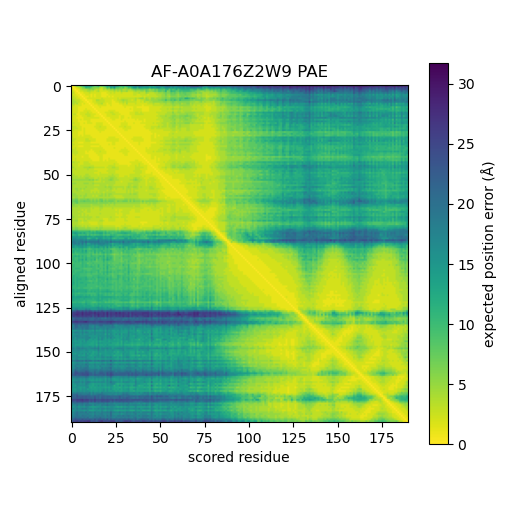0 -11.758 12.783 1.00 73.06 85 SER A O 1
ATOM 548 N N . ASN A 1 86 ? -2.392 -11.728 14.101 1.00 72.50 86 ASN A N 1
ATOM 549 C CA . ASN A 1 86 ? -3.375 -11.895 13.022 1.00 72.50 86 ASN A CA 1
ATOM 550 C C . ASN A 1 86 ? -3.782 -10.567 12.369 1.00 72.50 86 ASN A C 1
ATOM 552 O O . ASN A 1 86 ? -4.368 -10.562 11.288 1.00 72.50 86 ASN A O 1
ATOM 556 N N . ILE A 1 87 ? -3.497 -9.437 13.018 1.00 75.56 87 ILE A N 1
ATOM 557 C CA . ILE A 1 87 ? -3.621 -8.116 12.400 1.00 75.56 87 ILE A CA 1
ATOM 558 C C . ILE A 1 87 ? -2.390 -7.951 11.522 1.00 75.56 87 ILE A C 1
ATOM 560 O O . ILE A 1 87 ? -1.303 -8.277 11.993 1.00 75.56 87 ILE A O 1
ATOM 564 N N . ALA A 1 88 ? -2.572 -7.507 10.267 1.00 68.06 88 ALA A N 1
ATOM 565 C CA . ALA A 1 88 ? -1.520 -7.379 9.253 1.00 68.06 88 ALA A CA 1
ATOM 566 C C . ALA A 1 88 ? -0.167 -7.081 9.906 1.00 68.06 88 ALA A C 1
ATOM 568 O O . ALA A 1 88 ? 0.059 -5.984 10.422 1.00 68.06 88 ALA A O 1
ATOM 569 N N . SER A 1 89 ? 0.675 -8.113 9.981 1.00 74.88 89 SER A N 1
ATOM 570 C CA . SER A 1 89 ? 1.865 -8.043 10.814 1.00 74.88 89 SER A CA 1
ATOM 571 C C . SER A 1 89 ? 2.783 -6.948 10.282 1.00 74.88 89 SER A C 1
ATOM 573 O O . SER A 1 89 ? 2.798 -6.655 9.083 1.00 74.88 89 SER A O 1
ATOM 575 N N . VAL A 1 90 ? 3.594 -6.357 11.158 1.00 75.69 90 VAL A N 1
ATOM 576 C CA . VAL A 1 90 ? 4.622 -5.380 10.755 1.00 75.69 90 VAL A CA 1
ATOM 577 C C . VAL A 1 90 ? 5.484 -5.935 9.607 1.00 75.69 90 VAL A C 1
ATOM 579 O O . VAL A 1 90 ? 5.872 -5.202 8.701 1.00 75.69 90 VAL A O 1
ATOM 582 N N . THR A 1 91 ? 5.697 -7.253 9.579 1.00 79.38 91 THR A N 1
ATOM 583 C CA . THR A 1 91 ? 6.361 -7.973 8.486 1.00 79.38 91 THR A CA 1
ATOM 584 C C . THR A 1 91 ? 5.605 -7.883 7.158 1.00 79.38 91 THR A C 1
ATOM 586 O O . THR A 1 91 ? 6.219 -7.602 6.131 1.00 79.38 91 THR A O 1
ATOM 589 N N . ALA A 1 92 ? 4.285 -8.094 7.150 1.00 85.81 92 ALA A N 1
ATOM 590 C CA . ALA A 1 92 ? 3.471 -7.973 5.940 1.00 85.81 92 ALA A CA 1
ATOM 591 C C . ALA A 1 92 ? 3.476 -6.534 5.396 1.00 85.81 92 ALA A C 1
ATOM 593 O O . ALA A 1 92 ? 3.545 -6.334 4.182 1.00 85.81 92 ALA A O 1
ATOM 594 N N . LEU A 1 93 ? 3.467 -5.538 6.288 1.00 89.12 93 LEU A N 1
ATOM 595 C CA . LEU A 1 93 ? 3.550 -4.129 5.905 1.00 89.12 93 LEU A CA 1
ATOM 596 C C . LEU A 1 93 ? 4.927 -3.769 5.323 1.00 89.12 93 LEU A C 1
ATOM 598 O O . LEU A 1 93 ? 4.999 -3.130 4.278 1.00 89.12 93 LEU A O 1
ATOM 602 N N . SER A 1 94 ? 6.014 -4.245 5.934 1.00 90.12 94 SER A N 1
ATOM 603 C CA . SER A 1 94 ? 7.374 -4.065 5.405 1.00 90.12 94 SER A CA 1
ATOM 604 C C . SER A 1 94 ? 7.559 -4.733 4.035 1.00 90.12 94 SER A C 1
ATOM 606 O O . SER A 1 94 ? 8.176 -4.161 3.138 1.00 90.12 94 SER A O 1
ATOM 608 N N . ALA A 1 95 ? 6.967 -5.913 3.824 1.00 92.56 95 ALA A N 1
ATOM 609 C CA . ALA A 1 95 ? 6.985 -6.568 2.519 1.00 92.56 95 ALA A CA 1
ATOM 610 C C . ALA A 1 95 ? 6.222 -5.762 1.451 1.00 92.56 95 ALA A C 1
ATOM 612 O O . ALA A 1 95 ? 6.629 -5.728 0.287 1.00 92.56 95 ALA A O 1
ATOM 613 N N . LEU A 1 96 ? 5.120 -5.107 1.829 1.00 95.25 96 LEU A N 1
ATOM 614 C CA . LEU A 1 96 ? 4.386 -4.219 0.931 1.00 95.25 96 LEU A CA 1
ATOM 615 C C . LEU A 1 96 ? 5.218 -2.984 0.559 1.00 95.25 96 LEU A C 1
ATOM 617 O O . LEU A 1 96 ? 5.271 -2.639 -0.619 1.00 95.25 96 LEU A O 1
ATOM 621 N N . ASP A 1 97 ? 5.917 -2.383 1.520 1.00 95.69 97 ASP A N 1
ATOM 622 C CA . ASP A 1 97 ? 6.810 -1.238 1.298 1.00 95.69 97 ASP A CA 1
ATOM 623 C C . ASP A 1 97 ? 7.933 -1.557 0.289 1.00 95.69 97 ASP A C 1
ATOM 625 O O . ASP A 1 97 ? 8.144 -0.833 -0.691 1.00 95.69 97 ASP A O 1
ATOM 629 N N . GLY A 1 98 ? 8.565 -2.729 0.422 1.00 96.94 98 GLY A N 1
ATOM 630 C CA . GLY A 1 98 ? 9.555 -3.202 -0.551 1.00 96.94 98 GLY A CA 1
ATOM 631 C C . GLY A 1 98 ? 8.971 -3.404 -1.957 1.00 96.94 98 GLY A C 1
ATOM 632 O O . GLY A 1 98 ? 9.597 -3.056 -2.962 1.00 96.94 98 GLY A O 1
ATOM 633 N N . ARG A 1 99 ? 7.738 -3.918 -2.060 1.00 97.25 99 ARG A N 1
ATOM 634 C CA . ARG A 1 99 ? 7.039 -4.057 -3.352 1.00 97.25 99 ARG A CA 1
ATOM 635 C C . ARG A 1 99 ? 6.723 -2.702 -3.985 1.00 97.25 99 ARG A C 1
ATOM 637 O O . ARG A 1 99 ? 6.851 -2.579 -5.202 1.00 97.25 99 ARG A O 1
ATOM 644 N N . VAL A 1 100 ? 6.338 -1.704 -3.189 1.00 97.94 100 VAL A N 1
ATOM 645 C CA . VAL A 1 100 ? 6.088 -0.334 -3.665 1.00 97.94 100 VAL A CA 1
ATOM 646 C C . VAL A 1 100 ? 7.381 0.293 -4.179 1.00 97.94 100 VAL A C 1
ATOM 648 O O . VAL A 1 100 ? 7.405 0.775 -5.308 1.00 97.94 100 VAL A O 1
ATOM 651 N N . THR A 1 101 ? 8.484 0.172 -3.439 1.00 98.12 101 THR A N 1
ATOM 652 C CA . THR A 1 101 ? 9.807 0.663 -3.869 1.00 98.12 101 THR A CA 1
ATOM 653 C C . THR A 1 101 ? 10.236 0.073 -5.221 1.00 98.12 101 THR A C 1
ATOM 655 O O . THR A 1 101 ? 10.714 0.785 -6.114 1.00 98.12 101 THR A O 1
ATOM 658 N N . ASN A 1 102 ? 10.015 -1.231 -5.419 1.00 98.06 102 ASN A N 1
ATOM 659 C CA . ASN A 1 102 ? 10.291 -1.893 -6.696 1.00 98.06 102 ASN A CA 1
ATOM 660 C C . ASN A 1 102 ? 9.388 -1.376 -7.822 1.00 98.06 102 ASN A C 1
ATOM 662 O O . ASN A 1 102 ? 9.864 -1.123 -8.929 1.00 98.06 102 ASN A O 1
ATOM 666 N N . LEU A 1 103 ? 8.094 -1.182 -7.550 1.00 98.06 103 LEU A N 1
ATOM 667 C CA . LEU A 1 103 ? 7.160 -0.630 -8.528 1.00 98.06 103 LEU A CA 1
ATOM 668 C C . LEU A 1 103 ? 7.569 0.783 -8.955 1.00 98.06 103 LEU A C 1
ATOM 670 O O . LEU A 1 103 ? 7.595 1.072 -10.148 1.00 98.06 103 LEU A O 1
ATOM 674 N N . GLU A 1 104 ? 7.943 1.644 -8.012 1.00 97.94 104 GLU A N 1
ATOM 675 C CA . GLU A 1 104 ? 8.416 2.989 -8.331 1.00 97.94 104 GLU A CA 1
ATOM 676 C C . GLU A 1 104 ? 9.672 2.968 -9.206 1.00 97.94 104 GLU A C 1
ATOM 678 O O . GLU A 1 104 ? 9.787 3.739 -10.160 1.00 97.94 104 GLU A O 1
ATOM 683 N N . THR A 1 105 ? 10.610 2.067 -8.910 1.00 98.19 105 THR A N 1
ATOM 684 C CA . THR A 1 105 ? 11.826 1.886 -9.714 1.00 98.19 105 THR A CA 1
ATOM 685 C C . THR A 1 105 ? 11.481 1.442 -11.135 1.00 98.19 105 THR A C 1
ATOM 687 O O . THR A 1 105 ? 11.964 2.034 -12.102 1.00 98.19 105 THR A O 1
ATOM 690 N N . ASN A 1 106 ? 10.569 0.478 -11.276 1.00 98.00 106 ASN A N 1
ATOM 691 C CA . ASN A 1 106 ? 10.094 0.009 -12.576 1.00 98.00 106 ASN A CA 1
ATOM 692 C C . ASN A 1 106 ? 9.380 1.117 -13.364 1.00 98.00 106 ASN A C 1
ATOM 694 O O . ASN A 1 106 ? 9.607 1.252 -14.563 1.00 98.00 106 ASN A O 1
ATOM 698 N N . VAL A 1 107 ? 8.569 1.955 -12.711 1.00 97.94 107 VAL A N 1
ATOM 699 C CA . VAL A 1 107 ? 7.895 3.098 -13.354 1.00 97.94 107 VAL A CA 1
ATOM 700 C C . VAL A 1 107 ? 8.906 4.142 -13.836 1.00 97.94 107 VAL A C 1
ATOM 702 O O . VAL A 1 107 ? 8.766 4.665 -14.944 1.00 97.94 107 VAL A O 1
ATOM 705 N N . ARG A 1 108 ? 9.954 4.428 -13.051 1.00 97.38 108 ARG A N 1
ATOM 706 C CA . ARG A 1 108 ? 11.042 5.325 -13.475 1.00 97.38 108 ARG A CA 1
ATOM 707 C C . ARG A 1 108 ? 11.781 4.764 -14.695 1.00 97.38 108 ARG A C 1
ATOM 709 O O . ARG A 1 108 ? 12.007 5.516 -15.643 1.00 97.38 108 ARG A O 1
ATOM 716 N N . SER A 1 109 ? 12.089 3.462 -14.702 1.00 96.88 109 SER A N 1
ATOM 717 C CA . SER A 1 109 ? 12.708 2.788 -15.856 1.00 96.88 109 SER A CA 1
ATOM 718 C C . SER A 1 109 ? 11.813 2.850 -17.089 1.00 96.88 109 SER A C 1
ATOM 720 O O . SER A 1 109 ? 12.251 3.301 -18.141 1.00 96.88 109 SER A O 1
ATOM 722 N N . LEU A 1 110 ? 10.531 2.503 -16.947 1.00 97.06 110 LEU A N 1
ATOM 723 C CA . LEU A 1 110 ? 9.573 2.529 -18.049 1.00 97.06 110 LEU A CA 1
ATOM 724 C C . LEU A 1 110 ? 9.449 3.928 -18.658 1.00 97.06 110 LEU A C 1
ATOM 726 O O . LEU A 1 110 ? 9.408 4.074 -19.875 1.00 97.06 110 LEU A O 1
ATOM 730 N N . ASN A 1 111 ? 9.425 4.974 -17.833 1.00 96.00 111 ASN A N 1
ATOM 731 C CA . ASN A 1 111 ? 9.384 6.345 -18.332 1.00 96.00 111 ASN A CA 1
ATOM 732 C C . ASN A 1 111 ? 10.667 6.713 -19.105 1.00 96.00 111 ASN A C 1
ATOM 734 O O . ASN A 1 111 ? 10.613 7.418 -20.116 1.00 96.00 111 ASN A O 1
ATOM 738 N N . ALA A 1 112 ? 11.826 6.215 -18.665 1.00 94.56 112 ALA A N 1
ATOM 739 C CA . ALA A 1 112 ? 13.078 6.398 -19.390 1.00 94.56 112 ALA A CA 1
ATOM 740 C C . ALA A 1 112 ? 13.077 5.659 -20.741 1.00 94.56 112 ALA A C 1
ATOM 742 O O . ALA A 1 112 ? 13.475 6.250 -21.752 1.00 94.56 112 ALA A O 1
ATOM 743 N N . ASP A 1 113 ? 12.572 4.426 -20.767 1.00 94.94 113 ASP A N 1
ATOM 744 C CA . ASP A 1 113 ? 12.457 3.600 -21.969 1.00 94.94 113 ASP A CA 1
ATOM 745 C C . ASP A 1 113 ? 11.447 4.179 -22.966 1.00 94.94 113 ASP A C 1
ATOM 747 O O . ASP A 1 113 ? 11.749 4.280 -24.155 1.00 94.94 113 ASP A O 1
ATOM 751 N N . MET A 1 114 ? 10.287 4.658 -22.499 1.00 95.56 114 MET A N 1
ATOM 752 C CA . MET A 1 114 ? 9.293 5.317 -23.356 1.00 95.56 114 MET A CA 1
ATOM 753 C C . MET A 1 114 ? 9.883 6.525 -24.073 1.00 95.56 114 MET A C 1
ATOM 755 O O . MET A 1 114 ? 9.743 6.671 -25.285 1.00 95.56 114 MET A O 1
ATOM 759 N N . ARG A 1 115 ? 10.596 7.384 -23.345 1.00 94.88 115 ARG A N 1
ATOM 760 C CA . ARG A 1 115 ? 11.232 8.542 -23.967 1.00 94.88 115 ARG A CA 1
ATOM 761 C C . ARG A 1 115 ? 12.387 8.143 -24.898 1.00 94.88 115 ARG A C 1
ATOM 763 O O . ARG A 1 115 ? 12.595 8.797 -25.914 1.00 94.88 115 ARG A O 1
ATOM 770 N N . LYS A 1 116 ? 13.095 7.037 -24.630 1.00 94.31 116 LYS A N 1
ATOM 771 C CA . LYS A 1 116 ? 14.068 6.465 -25.582 1.00 94.31 116 LYS A CA 1
ATOM 772 C C . LYS A 1 116 ? 13.385 5.984 -26.868 1.00 94.31 116 LYS A C 1
ATOM 774 O O . LYS A 1 116 ? 13.910 6.200 -27.956 1.00 94.31 116 LYS A O 1
ATOM 779 N N . ALA A 1 117 ? 12.195 5.395 -26.769 1.00 94.75 117 ALA A N 1
ATOM 780 C CA . ALA A 1 117 ? 11.395 5.022 -27.935 1.00 94.75 117 ALA A CA 1
ATOM 781 C C . ALA A 1 117 ? 10.890 6.250 -28.721 1.00 94.75 117 ALA A C 1
ATOM 783 O O . ALA A 1 117 ? 10.884 6.236 -29.956 1.00 94.75 117 ALA A O 1
ATOM 784 N N . PHE A 1 118 ? 10.522 7.337 -28.031 1.00 95.75 118 PHE A N 1
ATOM 785 C CA . PHE A 1 118 ? 10.184 8.609 -28.681 1.00 95.75 118 PHE A CA 1
ATOM 786 C C . PHE A 1 118 ? 11.374 9.191 -29.447 1.00 95.75 118 PHE A C 1
ATOM 788 O O . PHE A 1 118 ? 11.210 9.598 -30.596 1.00 95.75 118 PHE A O 1
ATOM 795 N N . GLU A 1 119 ? 12.578 9.141 -28.875 1.00 95.25 119 GLU A N 1
ATOM 796 C CA . GLU A 1 119 ? 13.799 9.530 -29.585 1.00 95.25 119 GLU A CA 1
ATOM 797 C C . GLU A 1 119 ? 14.045 8.645 -30.817 1.00 95.25 119 GLU A C 1
ATOM 799 O O . GLU A 1 119 ? 14.324 9.163 -31.895 1.00 95.25 119 GLU A O 1
ATOM 804 N N . GLY A 1 120 ? 13.857 7.326 -30.709 1.00 93.81 120 GLY A N 1
ATOM 805 C CA . GLY A 1 120 ? 13.948 6.420 -31.860 1.00 93.81 120 GLY A CA 1
ATOM 806 C C . GLY A 1 120 ? 12.979 6.785 -32.994 1.00 93.81 120 GLY A C 1
ATOM 807 O O . GLY A 1 120 ? 13.330 6.704 -34.172 1.00 93.81 120 GLY A O 1
ATOM 808 N N . SER A 1 121 ? 11.784 7.268 -32.649 1.00 95.12 121 SER A N 1
ATOM 809 C CA . SER A 1 121 ? 10.811 7.774 -33.624 1.00 95.12 121 SER A CA 1
ATOM 810 C C . SER A 1 121 ? 11.276 9.089 -34.259 1.00 95.12 121 SER A C 1
ATOM 812 O O . SER A 1 121 ? 11.187 9.245 -35.476 1.00 95.12 121 SER A O 1
ATOM 814 N N . ALA A 1 122 ? 11.848 10.007 -33.472 1.00 95.75 122 ALA A N 1
ATOM 815 C CA . ALA A 1 122 ? 12.458 11.230 -33.995 1.00 95.75 122 ALA A CA 1
ATOM 816 C C . ALA A 1 122 ? 13.616 10.919 -34.961 1.00 95.75 122 ALA A C 1
ATOM 818 O O . ALA A 1 122 ? 13.714 11.544 -36.016 1.00 95.75 122 ALA A O 1
ATOM 819 N N . VAL A 1 123 ? 14.446 9.914 -34.653 1.00 95.81 123 VAL A N 1
ATOM 820 C CA . VAL A 1 123 ? 15.515 9.420 -35.539 1.00 95.81 123 VAL A CA 1
ATOM 821 C C . VAL A 1 123 ? 14.936 8.889 -36.850 1.00 95.81 123 VAL A C 1
ATOM 823 O O . VAL A 1 123 ? 15.423 9.241 -37.923 1.00 95.81 123 VAL A O 1
ATOM 826 N N . ALA A 1 124 ? 13.868 8.089 -36.791 1.00 93.44 124 ALA A N 1
ATOM 827 C CA . ALA A 1 124 ? 13.195 7.590 -37.989 1.00 93.44 124 ALA A CA 1
ATOM 828 C C . ALA A 1 124 ? 12.657 8.731 -38.874 1.00 93.44 124 ALA A C 1
ATOM 830 O O . ALA A 1 124 ? 12.828 8.685 -40.094 1.00 93.44 124 ALA A O 1
ATOM 831 N N . ILE A 1 125 ? 12.080 9.775 -38.267 1.00 94.31 125 ILE A N 1
ATOM 832 C CA . ILE A 1 125 ? 11.624 10.984 -38.970 1.00 94.31 125 ILE A CA 1
ATOM 833 C C . ILE A 1 125 ? 12.812 11.728 -39.597 1.00 94.31 125 ILE A C 1
ATOM 835 O O . ILE A 1 125 ? 12.757 12.074 -40.775 1.00 94.31 125 ILE A O 1
ATOM 839 N N . ALA A 1 126 ? 13.906 11.922 -38.853 1.00 93.81 126 ALA A N 1
ATOM 840 C CA . ALA A 1 126 ? 15.101 12.630 -39.321 1.00 93.81 126 ALA A CA 1
ATOM 841 C C . ALA A 1 126 ? 15.801 11.917 -40.492 1.00 93.81 126 ALA A C 1
ATOM 843 O O . ALA A 1 126 ? 16.442 12.539 -41.335 1.00 93.81 126 ALA A O 1
ATOM 844 N N . MET A 1 127 ? 15.679 10.594 -40.579 1.00 91.19 127 MET A N 1
ATOM 845 C CA . MET A 1 127 ? 16.214 9.828 -41.704 1.00 91.19 127 MET A CA 1
ATOM 846 C C . MET A 1 127 ? 15.318 9.872 -42.948 1.00 91.19 127 MET A C 1
ATOM 848 O O . MET A 1 127 ? 15.733 9.365 -43.992 1.00 91.19 127 MET A O 1
ATOM 852 N N . GLY A 1 128 ? 14.098 10.408 -42.854 1.00 83.56 128 GLY A N 1
ATOM 853 C CA . GLY A 1 128 ? 13.123 10.494 -43.941 1.00 83.56 128 GLY A CA 1
ATOM 854 C C . GLY A 1 128 ? 13.424 11.608 -44.950 1.00 83.56 128 GLY A C 1
ATOM 855 O O . GLY A 1 128 ? 14.012 12.621 -44.606 1.00 83.56 128 GLY A O 1
ATOM 856 N N . GLY A 1 129 ? 12.983 11.417 -46.200 1.00 73.56 129 GLY A N 1
ATOM 857 C CA . GLY A 1 129 ? 13.002 12.456 -47.236 1.00 73.56 129 GLY A CA 1
ATOM 858 C C . GLY A 1 129 ? 14.381 12.797 -47.818 1.00 73.56 129 GLY A C 1
ATOM 859 O O . GLY A 1 129 ? 15.119 13.612 -47.276 1.00 73.56 129 GLY A O 1
ATOM 860 N N . ALA A 1 130 ? 14.682 12.263 -49.005 1.00 73.19 130 ALA A N 1
ATOM 861 C CA . ALA A 1 130 ? 15.498 12.998 -49.973 1.00 73.19 130 ALA A CA 1
ATOM 862 C C . ALA A 1 130 ? 15.117 12.643 -51.398 1.00 73.19 130 ALA A C 1
ATOM 864 O O . ALA A 1 130 ? 14.618 11.549 -51.675 1.00 73.19 130 ALA A O 1
ATOM 865 N N . ALA A 1 131 ? 15.416 13.579 -52.286 1.00 78.50 131 ALA A N 1
ATOM 866 C CA . ALA A 1 131 ? 15.256 13.441 -53.716 1.00 78.50 131 ALA A CA 1
ATOM 867 C C . ALA A 1 131 ? 16.633 13.475 -54.385 1.00 78.50 131 ALA A C 1
ATOM 869 O O . ALA A 1 131 ? 17.456 14.338 -54.072 1.00 78.50 131 ALA A O 1
ATOM 870 N N . LEU A 1 132 ? 16.860 12.563 -55.328 1.00 84.69 132 LEU A N 1
ATOM 871 C CA . LEU A 1 132 ? 18.007 12.600 -56.225 1.00 84.69 132 LEU A CA 1
ATOM 872 C C . LEU A 1 132 ? 17.603 13.362 -57.494 1.00 84.69 132 LEU A C 1
ATOM 874 O O . LEU A 1 132 ? 16.765 12.854 -58.241 1.00 84.69 132 LEU A O 1
ATOM 878 N N . PRO A 1 133 ? 18.180 14.545 -57.776 1.00 84.62 133 PRO A N 1
ATOM 879 C CA . PRO A 1 133 ? 17.851 15.291 -58.985 1.00 84.62 133 PRO A CA 1
ATOM 880 C C . PRO A 1 133 ? 18.129 14.478 -60.256 1.00 84.62 133 PRO A C 1
ATOM 882 O O . PRO A 1 133 ? 19.068 13.678 -60.319 1.00 84.62 133 PRO A O 1
ATOM 885 N N . ASP A 1 134 ? 17.330 14.698 -61.296 1.00 80.81 134 ASP A N 1
ATOM 886 C CA . ASP A 1 134 ? 17.280 13.824 -62.475 1.00 80.81 134 ASP A CA 1
ATOM 887 C C . ASP A 1 134 ? 18.599 13.777 -63.274 1.00 80.81 134 ASP A C 1
ATOM 889 O O . ASP A 1 134 ? 18.929 12.782 -63.910 1.00 80.81 134 ASP A O 1
ATOM 893 N N . ASN A 1 135 ? 19.464 14.781 -63.117 1.00 83.50 135 ASN A N 1
ATOM 894 C CA . ASN A 1 135 ? 20.782 14.858 -63.756 1.00 83.50 135 ASN A CA 1
ATOM 895 C C . ASN A 1 135 ? 21.976 14.569 -62.819 1.00 83.50 135 ASN A C 1
ATOM 897 O O . ASN A 1 135 ? 23.121 14.833 -63.197 1.00 83.50 135 ASN A O 1
ATOM 901 N N . LYS A 1 136 ? 21.754 14.055 -61.600 1.00 91.06 136 LYS A N 1
ATOM 902 C CA . LYS A 1 136 ? 22.824 13.757 -60.630 1.00 91.06 136 LYS A CA 1
ATOM 903 C C . LYS A 1 136 ? 22.916 12.265 -60.329 1.00 91.06 136 LYS A C 1
ATOM 905 O O . LYS A 1 136 ? 21.917 11.595 -60.106 1.00 91.06 136 LYS A O 1
ATOM 910 N N . ARG A 1 137 ? 24.146 11.742 -60.289 1.00 89.94 137 ARG A N 1
ATOM 911 C CA . ARG A 1 137 ? 24.418 10.336 -59.935 1.00 89.94 137 ARG A CA 1
ATOM 912 C C . ARG A 1 137 ? 24.449 10.091 -58.428 1.00 89.94 137 ARG A C 1
ATOM 914 O O . ARG A 1 137 ? 24.236 8.963 -58.005 1.00 89.94 137 ARG A O 1
ATOM 921 N N . PHE A 1 138 ? 24.704 11.128 -57.637 1.00 92.31 138 PHE A N 1
ATOM 922 C CA . PHE A 1 138 ? 24.846 11.046 -56.190 1.00 92.31 138 PHE A CA 1
ATOM 923 C C . PHE A 1 138 ? 24.211 12.269 -55.526 1.00 92.31 138 PHE A C 1
ATOM 925 O O . PHE A 1 138 ? 24.329 13.379 -56.052 1.00 92.31 138 PHE A O 1
ATOM 932 N N . ALA A 1 139 ? 23.556 12.066 -54.385 1.00 92.44 139 ALA A N 1
ATOM 933 C CA . ALA A 1 139 ? 23.039 13.136 -53.538 1.00 92.44 139 ALA A CA 1
ATOM 934 C C . ALA A 1 139 ? 23.248 12.794 -52.064 1.00 92.44 139 ALA A C 1
ATOM 936 O O . ALA A 1 139 ? 23.084 11.643 -51.665 1.00 92.44 139 ALA A O 1
ATOM 937 N N . ILE A 1 140 ? 23.567 13.810 -51.268 1.00 92.69 140 ILE A N 1
ATOM 938 C CA . ILE A 1 140 ? 23.560 13.747 -49.807 1.00 92.69 140 ILE A CA 1
ATOM 939 C C . ILE A 1 140 ? 22.505 14.735 -49.330 1.00 92.69 140 ILE A C 1
ATOM 941 O O . ILE A 1 140 ? 22.430 15.849 -49.851 1.00 92.69 140 ILE A O 1
ATOM 945 N N . SER A 1 141 ? 21.722 14.352 -48.333 1.00 91.88 141 SER A N 1
ATOM 946 C CA . SER A 1 141 ? 20.901 15.293 -47.584 1.00 91.88 141 SER A CA 1
ATOM 947 C C . SER A 1 141 ? 21.074 15.087 -46.089 1.00 91.88 141 SER A C 1
ATOM 949 O O . SER A 1 141 ? 21.566 14.056 -45.621 1.00 91.88 141 SER A O 1
ATOM 951 N N . ALA A 1 142 ? 20.679 16.109 -45.346 1.00 93.44 142 ALA A N 1
ATOM 952 C CA . ALA A 1 142 ? 20.629 16.074 -43.905 1.00 93.44 142 ALA A CA 1
ATOM 953 C C . ALA A 1 142 ? 19.298 16.667 -43.453 1.00 93.44 142 ALA A C 1
ATOM 955 O O . ALA A 1 142 ? 18.852 17.667 -44.015 1.00 93.44 142 ALA A O 1
ATOM 956 N N . ASN A 1 143 ? 18.672 16.054 -42.454 1.00 93.81 143 ASN A N 1
ATOM 957 C CA . ASN A 1 143 ? 17.389 16.493 -41.930 1.00 93.81 143 ASN A CA 1
ATOM 958 C C . ASN A 1 143 ? 17.388 16.467 -40.400 1.00 93.81 143 ASN A C 1
ATOM 960 O O . ASN A 1 143 ? 18.192 15.796 -39.751 1.00 93.81 143 ASN A O 1
ATOM 964 N N . TRP A 1 144 ? 16.427 17.181 -39.826 1.00 94.00 144 TRP A N 1
ATOM 965 C CA . TRP A 1 144 ? 16.129 17.182 -38.400 1.00 94.00 144 TRP A CA 1
ATOM 966 C C . TRP A 1 144 ? 14.718 16.616 -38.205 1.00 94.00 144 TRP A C 1
ATOM 968 O O . TRP A 1 144 ? 13.777 17.051 -38.865 1.00 94.00 144 TRP A O 1
ATOM 978 N N . GLY A 1 145 ? 14.576 15.629 -37.320 1.00 93.00 145 GLY A N 1
ATOM 979 C CA . GLY A 1 145 ? 13.297 15.100 -36.853 1.00 93.00 145 GLY A CA 1
ATOM 980 C C . GLY A 1 145 ? 13.002 15.463 -35.396 1.00 93.00 145 GLY A C 1
ATOM 981 O O . GLY A 1 145 ? 13.895 15.494 -34.548 1.00 93.00 145 GLY A O 1
ATOM 982 N N . ASN A 1 146 ? 11.728 15.700 -35.095 1.00 94.44 146 ASN A N 1
ATOM 983 C CA . ASN A 1 146 ? 11.220 15.896 -33.740 1.00 94.44 146 ASN A CA 1
ATOM 984 C C . ASN A 1 146 ? 10.015 14.977 -33.504 1.00 94.44 146 ASN A C 1
ATOM 986 O O . ASN A 1 146 ? 9.185 14.813 -34.399 1.00 94.44 146 ASN A O 1
ATOM 990 N N . PHE A 1 147 ? 9.911 14.394 -32.310 1.00 95.62 147 PHE A N 1
ATOM 991 C CA . PHE A 1 147 ? 8.731 13.644 -31.888 1.00 95.62 147 PHE A CA 1
ATOM 992 C C . PHE A 1 147 ? 8.554 13.697 -30.369 1.00 95.62 147 PHE A C 1
ATOM 994 O O . PHE A 1 147 ? 9.461 13.338 -29.621 1.00 95.62 147 PHE A O 1
ATOM 1001 N N . SER A 1 148 ? 7.374 14.124 -29.905 1.00 94.81 148 SER A N 1
ATOM 1002 C CA . SER A 1 148 ? 7.008 14.157 -28.476 1.00 94.81 148 SER A CA 1
ATOM 1003 C C . SER A 1 148 ? 8.061 14.815 -27.563 1.00 94.81 148 SER A C 1
ATOM 1005 O O . SER A 1 148 ? 8.281 14.376 -26.436 1.00 94.81 148 SER A O 1
ATOM 1007 N N . GLY A 1 149 ? 8.725 15.870 -28.050 1.00 92.62 149 GLY A N 1
ATOM 1008 C CA . GLY A 1 149 ? 9.766 16.607 -27.320 1.00 92.62 149 GLY A CA 1
ATOM 1009 C C . GLY A 1 149 ? 11.189 16.052 -27.462 1.00 92.62 149 GLY A C 1
ATOM 1010 O O . GLY A 1 149 ? 12.131 16.737 -27.069 1.00 92.62 149 GLY A O 1
ATOM 1011 N N . GLU A 1 150 ? 11.369 14.875 -28.064 1.00 95.25 150 GLU A N 1
ATOM 1012 C CA . GLU A 1 150 ? 12.683 14.323 -28.406 1.00 95.25 150 GLU A CA 1
ATOM 1013 C C . GLU A 1 150 ? 13.108 14.776 -29.812 1.00 95.25 150 GLU A C 1
ATOM 1015 O O . GLU A 1 150 ? 12.284 14.929 -30.717 1.00 95.25 150 GLU A O 1
ATOM 1020 N N . ASN A 1 151 ? 14.405 15.016 -29.997 1.00 94.56 151 ASN A N 1
ATOM 1021 C CA . ASN A 1 151 ? 14.978 15.578 -31.220 1.00 94.56 151 ASN A CA 1
ATOM 1022 C C . ASN A 1 151 ? 16.094 14.682 -31.757 1.00 94.56 151 ASN A C 1
ATOM 1024 O O . ASN A 1 151 ? 16.867 14.114 -30.984 1.00 94.56 151 ASN A O 1
ATOM 1028 N N . ALA A 1 152 ? 16.203 14.605 -33.080 1.00 96.06 152 ALA A N 1
ATOM 1029 C CA . ALA A 1 152 ? 17.222 13.815 -33.747 1.00 96.06 152 ALA A CA 1
ATOM 1030 C C . ALA A 1 152 ? 17.688 14.444 -35.059 1.00 96.06 152 ALA A C 1
ATOM 1032 O O . ALA A 1 152 ? 16.932 15.130 -35.748 1.00 96.06 152 ALA A O 1
ATOM 1033 N N . PHE A 1 153 ? 18.920 14.133 -35.437 1.00 95.25 153 PHE A N 1
ATOM 1034 C CA . PHE A 1 153 ? 19.498 14.490 -36.725 1.00 95.25 153 PHE A CA 1
ATOM 1035 C C . PHE A 1 153 ? 19.694 13.247 -37.583 1.00 95.25 153 PHE A C 1
ATOM 1037 O O . PHE A 1 153 ? 20.068 12.191 -37.076 1.00 95.25 153 PHE A O 1
ATOM 1044 N N . GLY A 1 154 ? 19.464 13.372 -38.885 1.00 94.88 154 GLY A N 1
ATOM 1045 C CA . GLY A 1 154 ? 19.650 12.302 -39.853 1.00 94.88 154 GLY A CA 1
ATOM 1046 C C . GLY A 1 154 ? 20.452 12.782 -41.048 1.00 94.88 154 GLY A C 1
ATOM 1047 O O . GLY A 1 154 ? 20.223 13.872 -41.558 1.00 94.88 154 GLY A O 1
ATOM 1048 N N . GLY A 1 155 ? 21.386 11.957 -41.503 1.00 94.19 155 GLY A N 1
ATOM 1049 C CA . GLY A 1 155 ? 22.091 12.118 -42.766 1.00 94.19 155 GLY A CA 1
ATOM 1050 C C . GLY A 1 155 ? 21.735 10.974 -43.703 1.00 94.19 155 GLY A C 1
ATOM 1051 O O . GLY A 1 155 ? 21.598 9.826 -43.277 1.00 94.19 155 GLY A O 1
ATOM 1052 N N . MET A 1 156 ? 21.595 11.263 -44.989 1.00 93.19 156 MET A N 1
ATOM 1053 C CA . MET A 1 156 ? 21.306 10.241 -45.984 1.00 93.19 156 MET A CA 1
ATOM 1054 C C . MET A 1 156 ? 22.039 10.479 -47.292 1.00 93.19 156 MET A C 1
ATOM 1056 O O . MET A 1 156 ? 22.305 11.610 -47.681 1.00 93.19 156 MET A O 1
ATOM 1060 N N . ALA A 1 157 ? 22.357 9.385 -47.971 1.00 92.88 157 ALA A N 1
ATOM 1061 C CA . ALA A 1 157 ? 23.039 9.357 -49.248 1.00 92.88 157 ALA A CA 1
ATOM 1062 C C . ALA A 1 157 ? 22.227 8.532 -50.252 1.00 92.88 157 ALA A C 1
ATOM 1064 O O . ALA A 1 157 ? 21.664 7.489 -49.914 1.00 92.88 157 ALA A O 1
ATOM 1065 N N . GLN A 1 158 ? 22.172 8.997 -51.496 1.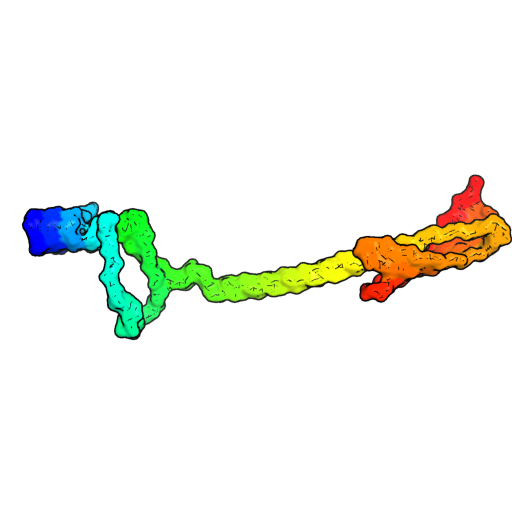00 93.56 158 GLN A N 1
ATOM 1066 C CA . GLN A 1 158 ? 21.504 8.327 -52.608 1.00 93.56 158 GLN A CA 1
ATOM 1067 C C . GLN A 1 158 ? 22.469 8.159 -53.777 1.00 93.56 158 GLN A C 1
ATOM 1069 O O . GLN A 1 158 ? 23.247 9.065 -54.077 1.00 93.56 158 GLN A O 1
ATOM 1074 N N . LEU A 1 159 ? 22.393 7.015 -54.453 1.00 93.38 159 LEU A N 1
ATOM 1075 C CA . LEU A 1 159 ? 23.235 6.653 -55.589 1.00 93.38 159 LEU A CA 1
ATOM 1076 C C . LEU A 1 159 ? 22.368 6.117 -56.733 1.00 93.38 159 LEU A C 1
ATOM 1078 O O . LEU A 1 159 ? 21.677 5.109 -56.577 1.00 93.38 159 LEU A O 1
ATOM 1082 N N . ARG A 1 160 ? 22.438 6.757 -57.904 1.00 93.62 160 ARG A N 1
ATOM 1083 C CA . ARG A 1 160 ? 21.836 6.238 -59.139 1.00 93.62 160 ARG A CA 1
ATOM 1084 C C . ARG A 1 160 ? 22.772 5.227 -59.778 1.00 93.62 160 ARG A C 1
ATOM 1086 O O . ARG A 1 160 ? 23.835 5.589 -60.281 1.00 93.62 160 ARG A O 1
ATOM 1093 N N . LEU A 1 161 ? 22.340 3.974 -59.787 1.00 90.94 161 LEU A N 1
ATOM 1094 C CA . LEU A 1 161 ? 23.073 2.873 -60.408 1.00 90.94 161 LEU A CA 1
ATOM 1095 C C . LEU A 1 161 ? 22.699 2.723 -61.889 1.00 90.94 161 LEU A C 1
ATOM 1097 O O . LEU A 1 161 ? 23.525 2.319 -62.701 1.00 90.94 161 LEU A O 1
ATOM 1101 N N . SER A 1 162 ? 21.468 3.076 -62.265 1.00 89.38 162 SER A N 1
ATOM 1102 C CA . SER A 1 162 ? 20.968 3.078 -63.650 1.00 89.38 162 SER A CA 1
ATOM 1103 C C . SER A 1 162 ? 19.834 4.096 -63.807 1.00 89.38 162 SER A C 1
ATOM 1105 O O . SER A 1 162 ? 19.320 4.583 -62.804 1.00 89.38 162 SER A O 1
ATOM 1107 N N . ASN A 1 163 ? 19.407 4.407 -65.037 1.00 86.38 163 ASN A N 1
ATOM 1108 C CA . ASN A 1 163 ? 18.316 5.371 -65.283 1.00 86.38 163 ASN A CA 1
ATOM 1109 C C . ASN A 1 163 ? 17.008 5.001 -64.563 1.00 86.38 163 ASN A C 1
ATOM 1111 O O . ASN A 1 163 ? 16.230 5.878 -64.213 1.00 86.38 163 ASN A O 1
ATOM 1115 N N . ASN A 1 164 ? 16.815 3.713 -64.288 1.00 89.06 164 ASN A N 1
ATOM 1116 C CA . ASN A 1 164 ? 15.615 3.169 -63.669 1.00 89.06 164 ASN A CA 1
ATOM 1117 C C . ASN A 1 164 ? 15.813 2.764 -62.201 1.00 89.06 164 ASN A C 1
ATOM 1119 O O . ASN A 1 164 ? 14.834 2.414 -61.556 1.00 89.06 164 ASN A O 1
ATOM 1123 N N . PHE A 1 165 ? 17.040 2.786 -61.657 1.00 91.88 165 PHE A N 1
ATOM 1124 C CA . PHE A 1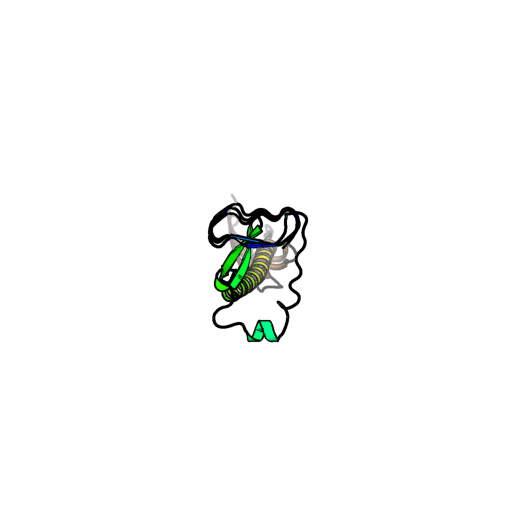 165 ? 17.325 2.259 -60.314 1.00 91.88 165 PHE A CA 1
ATOM 1125 C C . PHE A 1 165 ? 18.190 3.195 -59.460 1.00 91.88 165 PHE A C 1
ATOM 1127 O O . PHE A 1 165 ? 19.306 3.574 -59.841 1.00 91.88 165 PHE A O 1
ATOM 1134 N N . VAL A 1 166 ? 17.687 3.515 -58.264 1.00 92.25 166 VAL A N 1
ATOM 1135 C CA . VAL A 1 166 ? 18.349 4.361 -57.262 1.00 92.25 166 VAL A CA 1
ATOM 1136 C C . VAL A 1 166 ? 18.433 3.621 -55.932 1.00 92.25 166 VAL A C 1
ATOM 1138 O O . VAL A 1 166 ? 17.416 3.189 -55.400 1.00 92.25 166 VAL A O 1
ATOM 1141 N N . ALA A 1 167 ? 19.631 3.521 -55.365 1.00 93.31 167 ALA A N 1
ATOM 1142 C CA . ALA A 1 167 ? 19.858 3.031 -54.009 1.00 93.31 167 ALA A CA 1
ATOM 1143 C C . ALA A 1 167 ? 19.942 4.204 -53.019 1.00 93.31 167 ALA A C 1
ATOM 1145 O O . ALA A 1 167 ? 20.401 5.291 -53.373 1.00 93.31 167 ALA A O 1
ATOM 1146 N N . ASN A 1 168 ? 19.519 3.993 -51.774 1.00 93.00 168 ASN A N 1
ATOM 1147 C CA . ASN A 1 168 ? 19.625 4.971 -50.697 1.00 93.00 168 ASN A CA 1
ATOM 1148 C C . ASN A 1 168 ? 20.062 4.327 -49.378 1.00 93.00 168 ASN A C 1
ATOM 1150 O O . ASN A 1 168 ? 19.738 3.178 -49.088 1.00 93.00 168 ASN A O 1
ATOM 1154 N N . ALA A 1 169 ? 20.797 5.092 -48.579 1.00 93.94 169 ALA A N 1
ATOM 1155 C CA . ALA A 1 169 ? 21.191 4.744 -47.224 1.00 93.94 169 ALA A CA 1
ATOM 1156 C C . ALA A 1 169 ? 21.036 5.976 -46.330 1.00 93.94 169 ALA A C 1
ATOM 1158 O O . ALA A 1 169 ? 21.299 7.094 -46.767 1.00 93.94 169 ALA A O 1
ATOM 1159 N N . ALA A 1 170 ? 20.612 5.787 -45.087 1.00 93.94 170 ALA A N 1
ATOM 1160 C CA . ALA A 1 170 ? 20.521 6.853 -44.103 1.00 93.94 170 ALA A CA 1
ATOM 1161 C C . ALA A 1 170 ? 20.975 6.366 -42.730 1.00 93.94 170 ALA A C 1
ATOM 1163 O O . ALA A 1 170 ? 20.807 5.197 -42.388 1.00 93.94 170 ALA A O 1
ATOM 1164 N N . VAL A 1 171 ? 21.517 7.289 -41.950 1.00 95.25 171 VAL A N 1
ATOM 1165 C CA . VAL A 1 171 ? 21.873 7.114 -40.545 1.00 95.25 171 VAL A CA 1
ATOM 1166 C C . VAL A 1 171 ? 21.338 8.308 -39.773 1.00 95.25 171 VAL A C 1
ATOM 1168 O O . VAL A 1 171 ? 21.352 9.431 -40.272 1.00 95.25 171 VAL A O 1
ATOM 1171 N N . GLY A 1 172 ? 20.855 8.084 -38.563 1.00 95.06 172 GLY A N 1
ATOM 1172 C CA . GLY A 1 172 ? 20.401 9.156 -37.695 1.00 95.06 172 GLY A CA 1
ATOM 1173 C C . GLY A 1 172 ? 20.755 8.898 -36.246 1.00 95.06 172 GLY A C 1
ATOM 1174 O O . GLY A 1 172 ? 20.905 7.753 -35.823 1.00 95.06 172 GLY A O 1
ATOM 1175 N N . ALA A 1 173 ? 20.898 9.985 -35.501 1.00 95.56 173 ALA A N 1
ATOM 1176 C CA . ALA A 1 173 ? 21.239 9.981 -34.092 1.00 95.56 173 ALA A CA 1
ATOM 1177 C C . ALA A 1 173 ? 20.344 10.965 -33.335 1.00 95.56 173 ALA A C 1
ATOM 1179 O O . ALA A 1 173 ? 20.129 12.101 -33.767 1.00 95.56 173 ALA A O 1
ATOM 1180 N N . GLY A 1 174 ? 19.816 10.506 -32.207 1.00 93.62 174 GLY A N 1
ATOM 1181 C CA . GLY A 1 174 ? 19.111 11.327 -31.238 1.00 93.62 174 GLY A CA 1
ATOM 1182 C C . GLY A 1 174 ? 20.077 12.088 -30.333 1.00 93.62 174 GLY A C 1
ATOM 1183 O O . GLY A 1 174 ? 21.211 11.657 -30.113 1.00 93.62 174 GLY A O 1
ATOM 1184 N N . PHE A 1 175 ? 19.643 13.241 -29.829 1.00 89.12 175 PHE A N 1
ATOM 1185 C CA . PHE A 1 175 ? 20.508 14.133 -29.053 1.00 89.12 175 PHE A CA 1
ATOM 1186 C C . PHE A 1 175 ? 20.499 13.873 -27.542 1.00 89.12 175 PHE A C 1
ATOM 1188 O O . PHE A 1 175 ? 21.431 14.288 -26.857 1.00 89.12 175 PHE A O 1
ATOM 1195 N N . ALA A 1 176 ? 19.456 13.242 -27.002 1.00 87.19 176 ALA A N 1
ATOM 1196 C CA . ALA A 1 176 ? 19.197 13.217 -25.563 1.00 87.19 176 ALA A CA 1
ATOM 1197 C C . ALA A 1 176 ? 19.487 11.859 -24.911 1.00 87.19 176 ALA A C 1
ATOM 1199 O O . ALA A 1 176 ? 19.910 11.812 -23.757 1.00 87.19 176 ALA A O 1
ATOM 1200 N N . ARG A 1 177 ? 19.242 10.747 -25.615 1.00 84.88 177 ARG A N 1
ATOM 1201 C CA . ARG A 1 177 ? 19.308 9.380 -25.059 1.00 84.88 177 ARG A CA 1
ATOM 1202 C C . ARG A 1 177 ? 20.188 8.437 -25.876 1.00 84.88 177 ARG A C 1
ATOM 1204 O O . ARG A 1 177 ? 20.250 7.243 -25.571 1.00 84.88 177 ARG A O 1
ATOM 1211 N N . GLY A 1 178 ? 20.910 8.977 -26.860 1.00 81.38 178 GLY A N 1
ATOM 1212 C CA . GLY A 1 178 ? 21.939 8.271 -27.621 1.00 81.38 178 GLY A CA 1
ATOM 1213 C C . GLY A 1 178 ? 21.396 7.202 -28.569 1.00 81.38 178 GLY A C 1
ATOM 1214 O O . GLY A 1 178 ? 22.138 6.299 -28.952 1.00 81.38 178 GLY A O 1
ATOM 1215 N N . GLY A 1 179 ? 20.111 7.257 -28.930 1.00 85.75 179 GLY A N 1
ATOM 1216 C CA . GLY A 1 179 ? 19.526 6.365 -29.924 1.00 85.75 179 GLY A CA 1
ATOM 1217 C C . GLY A 1 179 ? 20.137 6.599 -31.305 1.00 85.75 179 GLY A C 1
ATOM 1218 O O . GLY A 1 179 ? 20.108 7.715 -31.817 1.00 85.75 179 GLY A O 1
ATOM 1219 N N . ILE A 1 180 ? 20.666 5.542 -31.922 1.00 92.06 180 ILE A N 1
ATOM 1220 C CA . ILE A 1 180 ? 21.179 5.564 -33.297 1.00 92.06 180 ILE A CA 1
ATOM 1221 C C . ILE A 1 180 ? 20.318 4.628 -34.140 1.00 92.06 180 ILE A C 1
ATOM 1223 O O . ILE A 1 180 ? 19.999 3.515 -33.723 1.00 92.06 180 ILE A O 1
ATOM 1227 N N . GLY A 1 181 ? 19.943 5.086 -35.328 1.00 91.44 181 GLY A N 1
ATOM 1228 C CA . GLY A 1 181 ? 19.186 4.321 -36.308 1.00 91.44 181 GLY A CA 1
ATOM 1229 C C . GLY A 1 181 ? 19.866 4.362 -37.667 1.00 91.44 181 GLY A C 1
ATOM 1230 O O . GLY A 1 181 ? 20.601 5.295 -37.984 1.00 91.44 181 GLY A O 1
ATOM 1231 N N . GLY A 1 182 ? 19.611 3.346 -38.481 1.00 93.19 182 GLY A N 1
ATOM 1232 C CA . GLY A 1 182 ? 20.065 3.297 -39.862 1.00 93.19 182 GLY A CA 1
ATOM 1233 C C . GLY A 1 182 ? 19.011 2.656 -40.749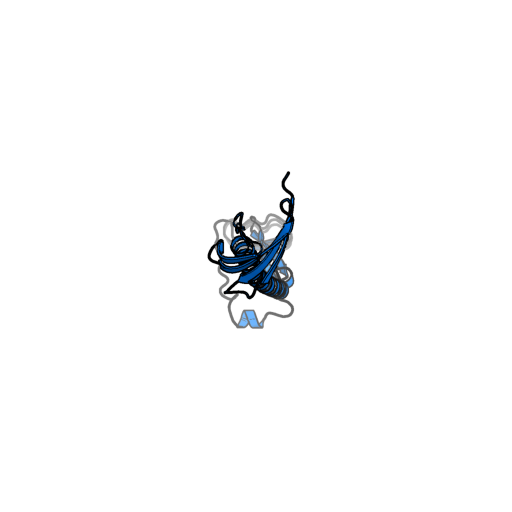 1.00 93.19 182 GLY A C 1
ATOM 1234 O O . GLY A 1 182 ? 18.215 1.838 -40.289 1.00 93.19 182 GLY A O 1
ATOM 1235 N N . ARG A 1 183 ? 18.998 3.027 -42.027 1.00 91.50 183 ARG A N 1
ATOM 1236 C CA . ARG A 1 183 ? 18.177 2.377 -43.051 1.00 91.50 183 ARG A CA 1
ATOM 1237 C C . ARG A 1 183 ? 18.920 2.296 -44.374 1.00 91.50 183 ARG A C 1
ATOM 1239 O O . ARG A 1 183 ? 19.734 3.157 -44.692 1.00 91.50 183 ARG A O 1
ATOM 1246 N N . VAL A 1 184 ? 18.591 1.282 -45.159 1.00 93.50 184 VAL A N 1
ATOM 1247 C CA . VAL A 1 184 ? 19.023 1.119 -46.549 1.00 93.50 184 VAL A CA 1
ATOM 1248 C C . VAL A 1 184 ? 17.809 0.743 -47.389 1.00 93.50 184 VAL A C 1
ATOM 1250 O O . VAL A 1 184 ? 16.893 0.088 -46.894 1.00 93.50 184 VAL A O 1
ATOM 1253 N N . GLY A 1 185 ? 17.775 1.171 -48.644 1.00 91.50 185 GLY A N 1
ATOM 1254 C CA . GLY A 1 185 ? 16.649 0.922 -49.535 1.00 91.50 185 GLY A CA 1
ATOM 1255 C C . GLY A 1 185 ? 16.996 1.154 -50.999 1.00 91.50 185 GLY A C 1
ATOM 1256 O O . GLY A 1 185 ? 18.081 1.623 -51.337 1.00 91.50 185 GLY A O 1
ATOM 1257 N N . GLY A 1 186 ? 16.054 0.834 -51.879 1.00 92.50 186 GLY A N 1
ATOM 1258 C CA . GLY A 1 186 ? 16.183 1.059 -53.312 1.00 92.50 186 GLY A CA 1
ATOM 1259 C C . GLY A 1 186 ? 14.833 1.344 -53.954 1.00 92.50 186 GLY A C 1
ATOM 1260 O O . GLY A 1 186 ? 13.801 0.892 -53.465 1.00 92.50 186 GLY A O 1
ATOM 1261 N N . THR A 1 187 ? 14.861 2.094 -55.048 1.00 91.19 187 THR A N 1
ATOM 1262 C CA . THR A 1 187 ? 13.688 2.467 -55.836 1.00 91.19 187 THR A CA 1
ATOM 1263 C C . THR A 1 187 ? 13.940 2.077 -57.285 1.00 91.19 187 THR A C 1
ATOM 1265 O O . THR A 1 187 ? 14.948 2.484 -57.865 1.00 91.19 187 THR A O 1
ATOM 1268 N N . LEU A 1 188 ? 13.023 1.297 -57.857 1.00 91.06 188 LEU A N 1
ATOM 1269 C CA . LEU A 1 188 ? 12.979 0.951 -59.275 1.00 91.06 188 LEU A CA 1
ATOM 1270 C C . LEU A 1 188 ? 11.794 1.688 -59.914 1.00 91.06 188 LEU A C 1
ATOM 1272 O O . LEU A 1 188 ? 10.690 1.620 -59.380 1.00 91.06 188 LEU A O 1
ATOM 1276 N N . ALA A 1 189 ? 12.018 2.382 -61.027 1.00 86.19 189 ALA A N 1
ATOM 1277 C CA . ALA A 1 189 ? 10.995 3.113 -61.776 1.00 86.19 189 ALA A CA 1
ATOM 1278 C C . ALA A 1 189 ? 11.035 2.702 -63.255 1.00 86.19 189 ALA A C 1
ATOM 1280 O O . ALA A 1 189 ? 12.123 2.536 -63.808 1.00 86.19 189 ALA A O 1
ATOM 1281 N N . TRP A 1 190 ? 9.876 2.532 -63.888 1.00 85.69 190 TRP A N 1
ATOM 1282 C CA . TRP A 1 190 ? 9.720 2.122 -65.288 1.00 85.69 190 TRP A CA 1
ATOM 1283 C C . TRP A 1 190 ? 8.731 3.026 -66.017 1.00 85.69 190 TRP A C 1
ATOM 1285 O O . TRP A 1 190 ? 7.827 3.569 -65.342 1.00 85.69 190 TRP A O 1
#

Radius of gyration: 42.23 Å; Cα contacts (8 Å, |Δi|>4): 367; chains: 1; bounding box: 61×38×112 Å

Nearest PDB structures (foldseek):
  4w78-assembly1_F  TM=4.807E-01  e=7.460E-01  Mycobacterium tuberculosis SUMu008
  5byu-assembly1_A  TM=4.046E-01  e=4.895E+00  Legionella pneumophila subsp. pneumophila str. Philadelphia 1
  2fs2-assembly1_B  TM=5.355E-01  e=7.044E+00  Escherichia coli
  5vpj-assembly2_G  TM=3.356E-01  e=2.511E+00  Actinomadura verrucosospora
  3lbe-assembly1_B  TM=3.532E-01  e=5.872E+00  Streptococcus mutans UA159

InterPro domains:
  IPR045584 Pilin-like [SSF54523] (93-190)

pLDDT: mean 92.8, std 6.37, range [64.25, 98.44]